Protein AF-A0A927LLA8-F1 (afdb_monomer_lite)

Sequence (194 aa):
MLSTEESENLAEMLRRLDEIPSDKARTWLDYGANQAVFKANREAGVAFGNLMKTQLSDANSEAYKTLAKHLNELNPKVNLDEYSIYSQVQLCLTKKCIDKGEYWIPDFILVAEKTNDKGKYLETIIVDSKLSGSTGWTTNQNVAKGMDGWDIKAIGDKALIKGSNVENFKVEKSLTKNGDFIKLYSESGILRTK

Secondary structure (DSSP, 8-state):
---HHHHHHHHHHHHGGGG---HHHHHHHHHHHHHHHHHHHHHHHHH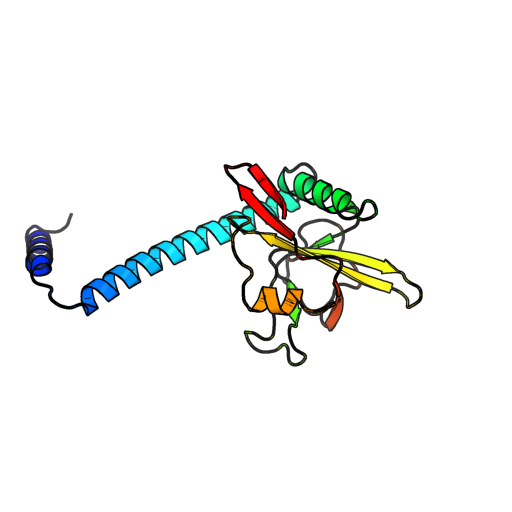HHHHHHHHHH-TTSHHHHHHHHHHHHH-TT--GGGSEEE-SEEEESSSS--STTSEE--SEEEEEEEEETTEEEEEEEEEEEESSTTPPPPHHHHHHHTSSEEEEEEE-TT-EEES---TT--TTPEEEE-SPPEEEEEETTEEEE-

pLDDT: mean 86.45, std 15.59, range [40.72, 98.44]

Structure (mmCIF, N/CA/C/O backbone):
data_AF-A0A927LLA8-F1
#
_entry.id   AF-A0A927LLA8-F1
#
loop_
_atom_site.group_PDB
_atom_site.id
_atom_site.type_symbol
_atom_site.label_atom_id
_atom_site.label_alt_id
_atom_site.label_comp_id
_atom_site.label_asym_id
_atom_site.label_entity_id
_atom_site.label_seq_id
_atom_site.pdbx_PDB_ins_code
_atom_site.Cartn_x
_atom_site.Cartn_y
_atom_site.Cartn_z
_atom_site.occupancy
_atom_site.B_iso_or_equiv
_atom_site.auth_seq_id
_atom_site.auth_comp_id
_atom_site.auth_asym_id
_atom_site.auth_atom_id
_atom_site.pdbx_PDB_model_num
ATOM 1 N N . MET A 1 1 ? 44.803 2.693 -19.768 1.00 43.00 1 MET A N 1
ATOM 2 C CA . MET A 1 1 ? 44.927 2.774 -21.236 1.00 43.00 1 MET A CA 1
ATOM 3 C C . MET A 1 1 ? 45.125 1.358 -21.720 1.00 43.00 1 MET A C 1
ATOM 5 O O . MET A 1 1 ? 45.998 0.701 -21.171 1.00 43.00 1 MET A O 1
ATOM 9 N N . LEU A 1 2 ? 44.278 0.888 -22.635 1.00 40.72 2 LEU A N 1
ATOM 10 C CA . LEU A 1 2 ? 44.502 -0.387 -23.320 1.00 40.72 2 LEU A CA 1
ATOM 11 C C . LEU A 1 2 ? 45.792 -0.272 -24.142 1.00 40.72 2 LEU A C 1
ATOM 13 O O . LEU A 1 2 ? 46.104 0.820 -24.631 1.00 40.72 2 LEU A O 1
ATOM 17 N N . SER A 1 3 ? 46.554 -1.355 -24.257 1.00 56.09 3 SER A N 1
ATOM 18 C CA . SER A 1 3 ? 47.733 -1.382 -25.122 1.00 56.09 3 SER A CA 1
ATOM 19 C C . SER A 1 3 ? 47.319 -1.232 -26.595 1.00 56.09 3 SER A C 1
ATOM 21 O O . SER A 1 3 ? 46.158 -1.445 -26.964 1.00 56.09 3 SER A O 1
ATOM 23 N N . THR A 1 4 ? 48.257 -0.837 -27.457 1.00 60.31 4 THR A N 1
ATOM 24 C CA . THR A 1 4 ? 48.006 -0.695 -28.901 1.00 60.31 4 THR A CA 1
ATOM 25 C C . THR A 1 4 ? 47.505 -2.011 -29.510 1.00 60.31 4 THR A C 1
ATOM 27 O O . THR A 1 4 ? 46.569 -2.003 -30.299 1.00 60.31 4 THR A O 1
ATOM 30 N N . GLU A 1 5 ? 48.033 -3.141 -29.038 1.00 59.66 5 GLU A N 1
ATOM 31 C CA . GLU A 1 5 ? 47.655 -4.494 -29.465 1.00 59.66 5 GLU A CA 1
ATOM 32 C C . GLU A 1 5 ? 46.253 -4.908 -28.968 1.00 59.66 5 GLU A C 1
ATOM 34 O O . GLU A 1 5 ? 45.489 -5.548 -29.689 1.00 59.66 5 GLU A O 1
ATOM 39 N N . GLU A 1 6 ? 45.859 -4.488 -27.760 1.00 44.62 6 GLU A N 1
ATOM 40 C CA . GLU A 1 6 ? 44.497 -4.687 -27.237 1.00 44.62 6 GLU A CA 1
ATOM 41 C C . GLU A 1 6 ? 43.464 -3.833 -27.985 1.00 44.62 6 GLU A C 1
ATOM 43 O O . GLU A 1 6 ? 42.334 -4.267 -28.213 1.00 44.62 6 GLU A O 1
ATOM 48 N N . SER A 1 7 ? 43.854 -2.626 -28.395 1.00 51.25 7 SER A N 1
ATOM 49 C CA . SER A 1 7 ? 42.998 -1.709 -29.155 1.00 51.25 7 SER A CA 1
ATOM 50 C C . SER A 1 7 ? 42.808 -2.181 -30.598 1.00 51.25 7 SER A C 1
ATOM 52 O O . SER A 1 7 ? 41.703 -2.087 -31.132 1.00 51.25 7 SER A O 1
ATOM 54 N N . GLU A 1 8 ? 43.853 -2.741 -31.209 1.00 57.22 8 GLU A N 1
ATOM 55 C CA . GLU A 1 8 ? 43.795 -3.354 -32.538 1.00 57.22 8 GLU A CA 1
ATOM 56 C C . GLU A 1 8 ? 42.976 -4.649 -32.532 1.00 57.22 8 GLU A C 1
ATOM 58 O O . GLU A 1 8 ? 42.125 -4.820 -33.401 1.00 57.22 8 GLU A O 1
ATOM 63 N N . ASN A 1 9 ? 43.111 -5.505 -31.510 1.00 53.84 9 ASN A N 1
ATOM 64 C CA . ASN A 1 9 ? 42.251 -6.685 -31.357 1.00 53.84 9 ASN A CA 1
ATOM 65 C C . ASN A 1 9 ? 40.771 -6.315 -31.171 1.00 53.84 9 ASN A C 1
ATOM 67 O O . ASN A 1 9 ? 39.894 -6.956 -31.751 1.00 53.84 9 ASN A O 1
ATOM 71 N N . LEU A 1 10 ? 40.473 -5.268 -30.397 1.00 50.19 10 LEU A N 1
ATOM 72 C CA . LEU A 1 10 ? 39.101 -4.793 -30.210 1.00 50.19 10 LEU A CA 1
ATOM 73 C C . LEU A 1 10 ? 38.533 -4.184 -31.504 1.00 50.19 10 LEU A C 1
ATOM 75 O O . LEU A 1 10 ? 37.377 -4.433 -31.845 1.00 50.19 10 LEU A O 1
ATOM 79 N N . ALA A 1 11 ? 39.344 -3.427 -32.246 1.00 57.66 11 ALA A N 1
ATOM 80 C CA . ALA A 1 11 ? 38.964 -2.867 -33.541 1.00 57.66 11 ALA A CA 1
ATOM 81 C C . ALA A 1 11 ? 38.743 -3.959 -34.601 1.00 57.66 11 ALA A C 1
ATOM 83 O O . ALA A 1 11 ? 37.794 -3.862 -35.376 1.00 57.66 11 ALA A O 1
ATOM 84 N N . GLU A 1 12 ? 39.550 -5.022 -34.596 1.00 57.22 12 GLU A N 1
ATOM 85 C CA . GLU A 1 12 ? 39.409 -6.180 -35.484 1.00 57.22 12 GLU A CA 1
ATOM 86 C C . GLU A 1 12 ? 38.162 -7.013 -35.133 1.00 57.22 12 GLU A C 1
ATOM 88 O O . GLU A 1 12 ? 37.413 -7.427 -36.021 1.00 57.22 12 GLU A O 1
ATOM 93 N N . MET A 1 13 ? 37.856 -7.185 -33.839 1.00 54.12 13 MET A N 1
ATOM 94 C CA . MET A 1 13 ? 36.603 -7.799 -33.376 1.00 54.12 13 MET A CA 1
ATOM 95 C C . MET A 1 13 ? 35.365 -6.987 -33.789 1.00 54.12 13 MET A C 1
ATOM 97 O O . MET A 1 13 ? 34.359 -7.574 -34.185 1.00 54.12 13 MET A O 1
ATOM 101 N N . LEU A 1 14 ? 35.435 -5.652 -33.730 1.00 55.41 14 LEU A N 1
ATOM 102 C CA . LEU A 1 14 ? 34.363 -4.747 -34.168 1.00 55.41 14 LEU A CA 1
ATOM 103 C C . LEU A 1 14 ? 34.237 -4.677 -35.699 1.00 55.41 14 LEU A C 1
ATOM 105 O O . LEU A 1 14 ? 33.132 -4.520 -36.211 1.00 55.41 14 LEU A O 1
ATOM 109 N N . ARG A 1 15 ? 35.333 -4.847 -36.446 1.00 56.81 15 ARG A N 1
ATOM 110 C CA . ARG A 1 15 ? 35.316 -4.949 -37.916 1.00 56.81 15 ARG A CA 1
ATOM 111 C C . ARG A 1 15 ? 34.694 -6.251 -38.408 1.00 56.81 15 ARG A C 1
ATOM 113 O O . ARG A 1 15 ? 33.965 -6.247 -39.391 1.00 56.81 15 ARG A O 1
ATOM 120 N N . ARG A 1 16 ? 34.925 -7.351 -37.690 1.00 54.62 16 ARG A N 1
ATOM 121 C CA . ARG A 1 16 ? 34.289 -8.657 -37.940 1.00 54.62 16 ARG A CA 1
ATOM 122 C C . ARG A 1 16 ? 32.807 -8.708 -37.547 1.00 54.62 16 ARG A C 1
ATOM 124 O O . ARG A 1 16 ? 32.132 -9.693 -37.827 1.00 54.62 16 ARG A O 1
ATOM 131 N N . LEU A 1 17 ? 32.293 -7.655 -36.913 1.00 50.78 17 LEU A N 1
ATOM 132 C CA . LEU A 1 17 ? 30.895 -7.512 -36.499 1.00 50.78 17 LEU A CA 1
ATOM 133 C C . LEU A 1 17 ? 29.969 -7.097 -37.661 1.00 50.78 17 LEU A C 1
ATOM 135 O O . LEU A 1 17 ? 28.779 -7.407 -37.615 1.00 50.78 17 LEU A O 1
ATOM 139 N N . ASP A 1 18 ? 30.515 -6.498 -38.729 1.00 50.06 18 ASP A N 1
ATOM 140 C CA . ASP A 1 18 ? 29.792 -6.259 -39.994 1.00 50.06 18 ASP A CA 1
ATOM 141 C C . ASP A 1 18 ? 29.489 -7.570 -40.755 1.00 50.06 18 ASP A C 1
ATOM 143 O O . ASP A 1 18 ? 28.614 -7.603 -41.620 1.00 50.06 18 ASP A O 1
ATOM 147 N N . GLU A 1 19 ? 30.136 -8.681 -40.380 1.00 54.31 19 GLU A N 1
ATOM 148 C CA . GLU A 1 19 ? 29.898 -10.031 -40.907 1.00 54.31 19 GLU A CA 1
ATOM 149 C C . GLU A 1 19 ? 29.119 -10.930 -39.929 1.00 54.31 19 GLU A C 1
ATOM 151 O O . GLU A 1 19 ? 29.366 -12.135 -39.856 1.00 54.31 19 GLU A O 1
ATOM 156 N N . ILE A 1 20 ? 28.152 -10.400 -39.168 1.00 51.69 20 ILE A N 1
ATOM 157 C CA . ILE A 1 20 ? 27.228 -11.258 -38.404 1.00 51.69 20 ILE A CA 1
ATOM 158 C C . ILE A 1 20 ? 25.891 -11.443 -39.142 1.00 51.69 20 ILE A C 1
ATOM 160 O O . ILE A 1 20 ? 24.914 -10.750 -38.843 1.00 51.69 20 ILE A O 1
ATOM 164 N N . PRO A 1 21 ? 25.763 -12.435 -40.045 1.00 56.66 21 PRO A N 1
ATOM 165 C CA . PRO A 1 21 ? 24.477 -12.927 -40.496 1.00 56.66 21 PRO A CA 1
ATOM 166 C C . PRO A 1 21 ? 24.031 -14.050 -39.554 1.00 56.66 21 PRO A C 1
ATOM 168 O O . PRO A 1 21 ? 24.132 -15.236 -39.859 1.00 56.66 21 PRO A O 1
ATOM 171 N N . SER A 1 22 ? 23.528 -13.703 -38.373 1.00 58.12 22 SER A N 1
ATOM 172 C CA . SER A 1 22 ? 22.586 -14.607 -37.718 1.00 58.12 22 SER A CA 1
ATOM 173 C C . SER A 1 22 ? 21.597 -13.814 -36.886 1.00 58.12 22 SER A C 1
ATOM 175 O O . SER A 1 22 ? 21.977 -13.031 -36.014 1.00 58.12 22 SER A O 1
ATOM 177 N N . ASP A 1 23 ? 20.312 -14.059 -37.121 1.00 58.38 23 ASP A N 1
ATOM 178 C CA . ASP A 1 23 ? 19.206 -13.499 -36.339 1.00 58.38 23 ASP A CA 1
ATOM 179 C C . ASP A 1 23 ? 19.398 -13.715 -34.831 1.00 58.38 23 ASP A C 1
ATOM 181 O O . ASP A 1 23 ? 18.918 -12.933 -34.015 1.00 58.38 23 ASP A O 1
ATOM 185 N N . LYS A 1 24 ? 20.183 -14.730 -34.448 1.00 55.03 24 LYS A N 1
ATOM 186 C CA . LYS A 1 24 ? 20.589 -15.003 -33.069 1.00 55.03 24 LYS A CA 1
ATOM 187 C C . LYS A 1 24 ? 21.402 -13.865 -32.458 1.00 55.03 24 LYS A C 1
ATOM 189 O O . LYS A 1 24 ? 21.088 -13.465 -31.348 1.00 55.03 24 LYS A O 1
ATOM 194 N N . ALA A 1 25 ? 22.406 -13.315 -33.137 1.00 55.53 25 ALA A N 1
ATOM 195 C CA . ALA A 1 25 ? 23.217 -12.240 -32.560 1.00 55.53 25 ALA A CA 1
ATOM 196 C C . ALA A 1 25 ? 22.422 -10.938 -32.383 1.00 55.53 25 ALA A C 1
ATOM 198 O O . ALA A 1 25 ? 22.550 -10.283 -31.352 1.00 55.53 25 ALA A O 1
ATOM 199 N N . ARG A 1 26 ? 21.531 -10.617 -33.333 1.00 59.59 26 ARG A N 1
ATOM 200 C CA . ARG A 1 26 ? 20.554 -9.527 -33.177 1.00 59.59 26 ARG A CA 1
ATOM 201 C C . ARG A 1 26 ? 19.604 -9.791 -32.012 1.00 59.59 26 ARG A C 1
ATOM 203 O O . ARG A 1 26 ? 19.486 -8.945 -31.142 1.00 59.59 26 ARG A O 1
ATOM 210 N N . THR A 1 27 ? 19.058 -11.004 -31.907 1.00 58.91 27 THR A N 1
ATOM 211 C CA . THR A 1 27 ? 18.218 -11.421 -30.769 1.00 58.91 27 THR A CA 1
ATOM 212 C C . THR A 1 27 ? 18.954 -11.296 -29.431 1.00 58.91 27 THR A C 1
ATOM 214 O O . THR A 1 27 ? 18.354 -10.903 -28.438 1.00 58.91 27 THR A O 1
ATOM 217 N N . TRP A 1 28 ? 20.253 -11.604 -29.379 1.00 53.16 28 TRP A N 1
ATOM 218 C CA . TRP A 1 28 ? 21.080 -11.460 -28.176 1.00 53.16 28 TRP A CA 1
ATOM 219 C C . TRP A 1 28 ? 21.357 -9.995 -27.818 1.00 53.16 28 TRP A C 1
ATOM 221 O O . TRP A 1 28 ? 21.307 -9.644 -26.639 1.00 53.16 28 TRP A O 1
ATOM 231 N N . LEU A 1 29 ? 21.613 -9.135 -28.807 1.00 57.91 29 LEU A N 1
ATOM 232 C CA . LEU A 1 29 ? 21.764 -7.691 -28.603 1.00 57.91 29 LEU A CA 1
ATOM 233 C C . LEU A 1 29 ? 20.441 -7.048 -28.173 1.00 57.91 29 LEU A C 1
ATOM 235 O O . LEU A 1 29 ? 20.428 -6.291 -27.205 1.00 57.91 29 LEU A O 1
ATOM 239 N N . ASP A 1 30 ? 19.329 -7.421 -28.804 1.00 63.88 30 ASP A N 1
ATOM 240 C CA . ASP A 1 30 ? 17.982 -6.999 -28.419 1.00 63.88 30 ASP A CA 1
ATOM 241 C C . ASP A 1 30 ? 17.644 -7.493 -27.011 1.00 63.88 30 ASP A C 1
ATOM 243 O O . ASP A 1 30 ? 17.113 -6.745 -26.196 1.00 63.88 30 ASP A O 1
ATOM 247 N N . TYR A 1 31 ? 18.005 -8.732 -26.668 1.00 57.78 31 TYR A N 1
ATOM 248 C CA . TYR A 1 31 ? 17.855 -9.270 -25.317 1.00 57.78 31 TYR A CA 1
ATOM 249 C C . TYR A 1 31 ? 18.688 -8.486 -24.296 1.00 57.78 31 TYR A C 1
ATOM 251 O O . TYR A 1 31 ? 18.178 -8.155 -23.228 1.00 57.78 31 TYR A O 1
ATOM 259 N N . GLY A 1 32 ? 19.939 -8.144 -24.620 1.00 55.00 32 GLY A N 1
ATOM 260 C CA . GLY A 1 32 ? 20.818 -7.333 -23.773 1.00 55.00 32 GLY A CA 1
ATOM 261 C C . GLY A 1 32 ? 20.313 -5.899 -23.578 1.00 55.00 32 GLY A C 1
ATOM 262 O O . GLY A 1 32 ? 20.273 -5.408 -22.449 1.00 55.00 32 GLY A O 1
ATOM 263 N N . ALA A 1 33 ? 19.858 -5.248 -24.649 1.00 56.91 33 ALA A N 1
ATOM 264 C CA . ALA A 1 33 ? 19.256 -3.918 -24.601 1.00 56.91 33 ALA A CA 1
ATOM 265 C C . ALA A 1 33 ? 17.944 -3.930 -23.802 1.00 56.91 33 ALA A C 1
ATOM 267 O O . ALA A 1 33 ? 17.751 -3.101 -22.912 1.00 56.91 33 ALA A O 1
ATOM 268 N N . ASN A 1 34 ? 17.087 -4.928 -24.030 1.00 63.50 34 ASN A N 1
ATOM 269 C CA . ASN A 1 34 ? 15.864 -5.126 -23.259 1.00 63.50 34 ASN A CA 1
ATOM 270 C C . ASN A 1 34 ? 16.177 -5.368 -21.777 1.00 63.50 34 ASN A C 1
ATOM 272 O O . ASN A 1 34 ? 15.559 -4.744 -20.922 1.00 63.50 34 ASN A O 1
ATOM 276 N N . GLN A 1 35 ? 17.168 -6.202 -21.447 1.00 64.31 35 GLN A N 1
ATOM 277 C CA . GLN A 1 35 ? 17.635 -6.430 -20.073 1.00 64.31 35 GLN A CA 1
ATOM 278 C C . GLN A 1 35 ? 18.113 -5.137 -19.400 1.00 64.31 35 GLN A C 1
ATOM 280 O O . GLN A 1 35 ? 17.758 -4.885 -18.247 1.00 64.31 35 GLN A O 1
ATOM 285 N N . ALA A 1 36 ? 18.871 -4.293 -20.105 1.00 67.50 36 ALA A N 1
ATOM 286 C CA . ALA A 1 36 ? 19.318 -3.003 -19.585 1.00 67.50 36 ALA A CA 1
ATOM 287 C C . ALA A 1 36 ? 18.138 -2.056 -19.314 1.00 67.50 36 ALA A C 1
ATOM 289 O O . ALA A 1 36 ? 18.068 -1.455 -18.242 1.00 67.50 36 ALA A O 1
ATOM 290 N N . VAL A 1 37 ? 17.167 -1.987 -20.230 1.00 71.00 37 VAL A N 1
ATOM 291 C CA . VAL A 1 37 ? 15.932 -1.204 -20.053 1.00 71.00 37 VAL A CA 1
ATOM 292 C C . VAL A 1 37 ? 15.088 -1.750 -18.895 1.00 71.00 37 VAL A C 1
ATOM 294 O O . VAL A 1 37 ? 14.610 -0.979 -18.064 1.00 71.00 37 VAL A O 1
ATOM 297 N N . PHE A 1 38 ? 14.941 -3.072 -18.770 1.00 70.81 38 PHE A N 1
ATOM 298 C CA . PHE A 1 38 ? 14.248 -3.704 -17.643 1.00 70.81 38 PHE A CA 1
ATOM 299 C C . PHE A 1 38 ? 14.934 -3.403 -16.313 1.00 70.81 38 PHE A C 1
ATOM 301 O O . PHE A 1 38 ? 14.256 -3.094 -15.331 1.00 70.81 38 PHE A O 1
ATOM 308 N N . LYS A 1 39 ? 16.267 -3.468 -16.275 1.00 77.56 39 LYS A N 1
ATOM 309 C CA . LYS A 1 39 ? 17.054 -3.131 -15.091 1.00 77.56 39 LYS A CA 1
ATOM 310 C C . LYS A 1 39 ? 16.864 -1.663 -14.711 1.00 77.56 39 LYS A C 1
ATOM 312 O O . LYS A 1 39 ? 16.516 -1.400 -13.564 1.00 77.56 39 LYS A O 1
ATOM 317 N N . ALA A 1 40 ? 16.989 -0.741 -15.664 1.00 79.50 40 ALA A N 1
ATOM 318 C CA . ALA A 1 40 ? 16.789 0.688 -15.429 1.00 79.50 40 ALA A CA 1
ATOM 319 C C . ALA A 1 40 ? 15.369 0.996 -14.922 1.00 79.50 40 ALA A C 1
ATOM 321 O O . ALA A 1 40 ? 15.202 1.706 -13.934 1.00 79.50 40 ALA A O 1
ATOM 322 N N . ASN A 1 41 ? 14.338 0.396 -15.526 1.00 79.81 41 ASN A N 1
ATOM 323 C CA . ASN A 1 41 ? 12.951 0.552 -15.076 1.00 79.81 41 ASN A CA 1
ATOM 324 C C . ASN A 1 41 ? 12.724 -0.024 -13.674 1.00 79.81 41 ASN A C 1
ATOM 326 O O . ASN A 1 41 ? 11.985 0.554 -12.877 1.00 79.81 41 ASN A O 1
ATOM 330 N N . ARG A 1 42 ? 13.363 -1.153 -13.350 1.00 82.81 42 ARG A N 1
ATOM 331 C CA . ARG A 1 42 ? 13.310 -1.739 -12.007 1.00 82.81 42 ARG A CA 1
ATOM 332 C C . ARG A 1 42 ? 13.981 -0.831 -10.982 1.00 82.81 42 ARG A C 1
ATOM 334 O O . ARG A 1 42 ? 13.415 -0.623 -9.914 1.00 82.81 42 ARG A O 1
ATOM 341 N N . GLU A 1 43 ? 15.156 -0.296 -11.292 1.00 88.69 43 GLU A N 1
ATOM 342 C CA . GLU A 1 43 ? 15.881 0.637 -10.423 1.00 88.69 43 GLU A CA 1
ATOM 343 C C . GLU A 1 43 ? 15.083 1.926 -10.203 1.00 88.69 43 GLU A C 1
ATOM 345 O O . GLU A 1 43 ? 14.902 2.339 -9.058 1.00 88.69 43 GLU A O 1
ATOM 350 N N . ALA A 1 44 ? 14.511 2.496 -11.267 1.00 87.69 44 ALA A N 1
ATOM 351 C CA . ALA A 1 44 ? 13.620 3.649 -11.184 1.00 87.69 44 ALA A CA 1
ATOM 352 C C . ALA A 1 44 ? 12.376 3.351 -10.334 1.00 87.69 44 ALA A C 1
ATOM 354 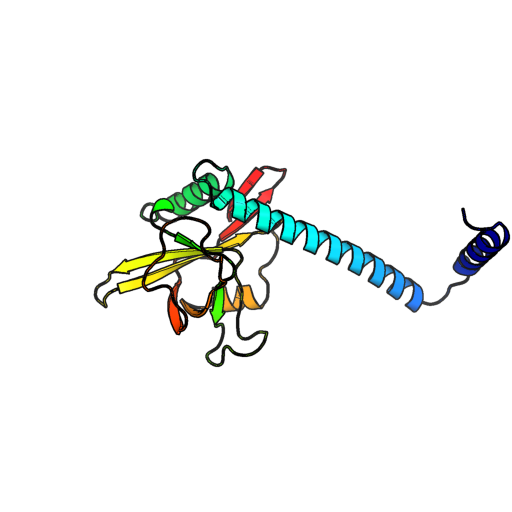O O . ALA A 1 44 ? 12.005 4.158 -9.484 1.00 87.69 44 ALA A O 1
ATOM 355 N N . GLY A 1 45 ? 11.758 2.179 -10.510 1.00 87.44 45 GLY A N 1
ATOM 356 C CA . GLY A 1 45 ? 10.613 1.744 -9.709 1.00 87.44 45 GLY A CA 1
ATOM 357 C C . GLY A 1 45 ? 10.951 1.607 -8.223 1.00 87.44 45 GLY A C 1
ATOM 358 O O . GLY A 1 45 ? 10.213 2.106 -7.380 1.00 87.44 45 GLY A O 1
ATOM 359 N N . VAL A 1 46 ? 12.097 1.005 -7.892 1.00 89.88 46 VAL A N 1
ATOM 360 C CA . VAL A 1 46 ? 12.577 0.890 -6.503 1.00 89.88 46 VAL A CA 1
ATOM 361 C C . VAL A 1 46 ? 12.868 2.266 -5.903 1.00 89.88 46 VAL A C 1
ATOM 363 O O . VAL A 1 46 ? 12.466 2.540 -4.772 1.00 89.88 46 VAL A O 1
ATOM 366 N N . ALA A 1 47 ? 13.538 3.147 -6.648 1.00 93.12 47 ALA A N 1
ATOM 367 C CA . ALA A 1 47 ? 13.816 4.509 -6.203 1.00 93.12 47 ALA A CA 1
ATOM 368 C C . ALA A 1 47 ? 12.519 5.291 -5.950 1.00 93.12 47 ALA A C 1
ATOM 370 O O . ALA A 1 47 ? 12.389 5.950 -4.918 1.00 93.12 47 ALA A O 1
ATOM 371 N N . PHE A 1 48 ? 11.537 5.163 -6.845 1.00 93.62 48 PHE A N 1
ATOM 372 C CA . PHE A 1 48 ? 10.232 5.794 -6.692 1.00 93.62 48 PHE A CA 1
ATOM 373 C C . PHE A 1 48 ? 9.460 5.244 -5.488 1.00 93.62 48 PHE A C 1
ATOM 375 O O . PHE A 1 48 ? 8.960 6.026 -4.684 1.00 93.62 48 PHE A O 1
ATOM 382 N N . GLY A 1 49 ? 9.426 3.923 -5.294 1.00 93.62 49 GLY A N 1
ATOM 383 C CA . GLY A 1 49 ? 8.803 3.308 -4.119 1.00 93.62 49 GLY A CA 1
ATOM 384 C C . GLY A 1 49 ? 9.437 3.780 -2.806 1.00 93.62 49 GLY A C 1
ATOM 385 O O . GLY A 1 49 ? 8.729 4.115 -1.857 1.00 93.62 49 GLY A O 1
ATOM 386 N N . ASN A 1 50 ? 10.765 3.916 -2.762 1.00 94.69 50 ASN A N 1
ATOM 387 C CA . ASN A 1 50 ? 11.463 4.476 -1.601 1.00 94.69 50 ASN A CA 1
ATOM 388 C C . ASN A 1 50 ? 11.135 5.961 -1.379 1.00 94.69 50 ASN A C 1
ATOM 390 O O . ASN A 1 50 ? 10.907 6.366 -0.240 1.00 94.69 50 ASN A O 1
ATOM 394 N N . LEU A 1 51 ? 11.051 6.762 -2.446 1.00 95.56 51 LEU A N 1
ATOM 395 C CA . LEU A 1 51 ? 10.615 8.156 -2.358 1.00 95.56 51 LEU A CA 1
ATOM 396 C C . LEU A 1 51 ? 9.191 8.253 -1.793 1.00 95.56 51 LEU A C 1
ATOM 398 O O . LEU A 1 51 ? 8.949 9.047 -0.886 1.00 95.56 51 LEU A O 1
ATOM 402 N N . MET A 1 52 ? 8.261 7.429 -2.286 1.00 97.19 52 MET A N 1
ATOM 403 C CA . MET A 1 52 ? 6.884 7.386 -1.784 1.00 97.19 52 MET A CA 1
ATOM 404 C C . MET A 1 52 ? 6.837 6.943 -0.324 1.00 97.19 52 MET A C 1
ATOM 406 O O . MET A 1 52 ? 6.128 7.562 0.462 1.00 97.19 52 MET A O 1
ATOM 410 N N . LYS A 1 53 ? 7.650 5.959 0.080 1.00 96.56 53 LYS A N 1
ATOM 411 C CA . LYS A 1 53 ? 7.789 5.557 1.486 1.00 96.56 53 LYS A CA 1
ATOM 412 C C . LYS A 1 53 ? 8.191 6.738 2.372 1.00 96.56 53 LYS A C 1
ATOM 414 O O . LYS A 1 53 ? 7.580 6.946 3.417 1.00 96.56 53 LYS A O 1
ATOM 419 N N . THR A 1 54 ? 9.187 7.522 1.957 1.00 97.00 54 THR A N 1
ATOM 420 C CA . THR A 1 54 ? 9.615 8.720 2.692 1.00 97.00 54 THR A CA 1
ATOM 421 C C . THR A 1 54 ? 8.511 9.769 2.740 1.00 97.00 54 THR A C 1
ATOM 423 O O . THR A 1 54 ? 8.200 10.267 3.818 1.00 97.00 54 THR A O 1
ATOM 426 N N . GLN A 1 55 ? 7.876 10.083 1.610 1.00 97.56 55 GLN A N 1
ATOM 427 C CA . GLN A 1 55 ? 6.821 11.093 1.590 1.00 97.56 55 GLN A CA 1
ATOM 428 C C . GLN A 1 55 ? 5.610 10.671 2.435 1.00 97.56 55 GLN A C 1
ATOM 430 O O . GLN A 1 55 ? 5.131 11.457 3.243 1.00 97.56 55 GLN A O 1
ATOM 435 N N . LEU A 1 56 ? 5.165 9.417 2.352 1.00 97.69 56 LEU A N 1
ATOM 436 C CA . LEU A 1 56 ? 4.044 8.915 3.155 1.00 97.69 56 LEU A CA 1
ATOM 437 C C . LEU A 1 56 ? 4.330 8.898 4.667 1.00 97.69 56 LEU A C 1
ATOM 439 O O . LEU A 1 56 ? 3.389 8.819 5.452 1.00 97.69 56 LEU A O 1
ATOM 443 N N . SER A 1 57 ? 5.594 9.002 5.089 1.00 96.81 57 SER A N 1
ATOM 444 C CA . SER A 1 57 ? 5.951 9.159 6.506 1.00 96.81 57 SER A CA 1
ATOM 445 C C . SER A 1 57 ? 5.711 10.575 7.053 1.00 96.81 57 SER A C 1
ATOM 447 O O . SER A 1 57 ? 5.541 10.749 8.261 1.00 96.81 57 SER A O 1
ATOM 449 N N . ASP A 1 58 ? 5.608 11.577 6.175 1.00 97.25 58 ASP A N 1
ATOM 450 C CA . ASP A 1 58 ? 5.391 12.983 6.519 1.00 97.25 58 ASP A CA 1
ATOM 451 C C . ASP A 1 58 ? 3.996 13.451 6.078 1.00 97.25 58 ASP A C 1
ATOM 453 O O . ASP A 1 58 ? 3.669 13.463 4.891 1.00 97.25 58 ASP A O 1
ATOM 457 N N . ALA A 1 59 ? 3.187 13.903 7.041 1.00 95.44 59 ALA A N 1
ATOM 458 C CA . ALA A 1 59 ? 1.835 14.406 6.786 1.00 95.44 59 ALA A CA 1
ATOM 459 C C . ALA A 1 59 ? 1.811 15.674 5.908 1.00 95.44 59 ALA A C 1
ATOM 461 O O . ALA A 1 59 ? 0.791 16.002 5.301 1.00 95.44 59 ALA A O 1
ATOM 462 N N . ASN A 1 60 ? 2.930 16.398 5.828 1.00 96.44 60 ASN A N 1
ATOM 463 C CA . ASN A 1 60 ? 3.039 17.615 5.034 1.00 96.44 60 ASN A CA 1
ATOM 464 C C . ASN A 1 60 ? 3.481 17.374 3.589 1.00 96.44 60 ASN A C 1
ATOM 466 O O . ASN A 1 60 ? 3.418 18.320 2.793 1.00 96.44 60 ASN A O 1
ATOM 470 N N . SER A 1 61 ? 3.893 16.153 3.245 1.00 97.38 61 SER A N 1
ATOM 471 C CA . SER A 1 61 ? 4.378 15.819 1.909 1.00 97.38 61 SER A CA 1
ATOM 472 C C . SER A 1 61 ? 3.280 15.887 0.845 1.00 97.38 61 SER A C 1
ATOM 474 O O . SER A 1 61 ? 2.081 15.785 1.128 1.00 97.38 61 SER A O 1
ATOM 476 N N . GLU A 1 62 ? 3.701 16.033 -0.410 1.00 96.31 62 GLU A N 1
ATOM 477 C CA . GLU A 1 62 ? 2.795 16.012 -1.557 1.00 96.31 62 GLU A CA 1
ATOM 478 C C . GLU A 1 62 ? 2.095 14.652 -1.688 1.00 96.31 62 GLU A C 1
ATOM 480 O O . GLU A 1 62 ? 0.874 14.614 -1.857 1.00 96.31 62 GLU A O 1
ATOM 485 N N . ALA A 1 63 ? 2.828 13.540 -1.542 1.00 97.12 63 ALA A N 1
ATOM 486 C CA . ALA A 1 63 ? 2.254 12.198 -1.634 1.00 97.12 63 ALA A CA 1
ATOM 487 C C . ALA A 1 63 ? 1.156 11.966 -0.590 1.00 97.12 63 ALA A C 1
ATOM 489 O O . ALA A 1 63 ? 0.081 11.468 -0.927 1.00 97.12 63 ALA A O 1
ATOM 490 N N . TYR A 1 64 ? 1.410 12.354 0.665 1.00 98.00 64 TYR A N 1
ATOM 491 C CA . TYR A 1 64 ? 0.458 12.160 1.754 1.00 98.00 64 TYR A CA 1
ATOM 492 C C . TYR A 1 64 ? -0.820 12.963 1.522 1.00 98.00 64 TYR A C 1
ATOM 494 O O . TYR A 1 64 ? -1.916 12.411 1.567 1.00 98.00 64 TYR A O 1
ATOM 502 N N . LYS A 1 65 ? -0.684 14.253 1.196 1.00 97.62 65 LYS A N 1
ATOM 503 C CA . LYS A 1 65 ? -1.824 15.137 0.913 1.00 97.62 65 LYS A CA 1
ATOM 504 C C . LYS A 1 65 ? -2.626 14.673 -0.299 1.00 97.62 65 LYS A C 1
ATOM 506 O O . LYS A 1 65 ? -3.854 14.715 -0.265 1.00 97.62 65 LYS A O 1
ATOM 511 N N . THR A 1 66 ? -1.949 14.205 -1.346 1.00 97.56 66 THR A N 1
ATOM 512 C CA . THR A 1 66 ? -2.596 13.680 -2.556 1.00 97.56 66 THR A CA 1
ATOM 513 C C . THR A 1 66 ? -3.408 12.426 -2.240 1.00 97.56 66 THR A C 1
ATOM 515 O O . THR A 1 66 ? -4.574 12.339 -2.623 1.00 97.56 66 THR A O 1
ATOM 518 N N . LEU A 1 67 ? -2.832 11.486 -1.485 1.00 97.69 67 LEU A N 1
ATOM 519 C CA . LEU A 1 67 ? -3.531 10.277 -1.058 1.00 97.69 67 LEU A CA 1
ATOM 520 C C . LEU A 1 67 ? -4.704 10.594 -0.119 1.00 97.69 67 LEU A C 1
ATOM 522 O O . LEU A 1 67 ? -5.805 10.097 -0.341 1.00 97.69 67 LEU A O 1
ATOM 526 N N . ALA A 1 68 ? -4.499 11.450 0.886 1.00 97.12 68 ALA A N 1
ATOM 527 C CA . ALA A 1 68 ? -5.545 11.860 1.822 1.00 97.12 68 ALA A CA 1
ATOM 528 C C . ALA A 1 68 ? -6.732 12.514 1.100 1.00 97.12 68 ALA A C 1
ATOM 530 O O . ALA A 1 68 ? -7.885 12.175 1.364 1.00 97.12 68 ALA A O 1
ATOM 531 N N . LYS A 1 69 ? -6.451 13.408 0.142 1.00 96.44 69 LYS A N 1
ATOM 532 C CA . LYS A 1 69 ? -7.475 14.040 -0.692 1.00 96.44 69 LYS A CA 1
ATOM 533 C C . LYS A 1 69 ? -8.269 12.998 -1.480 1.00 96.44 69 LYS A C 1
ATOM 535 O O . LYS A 1 69 ? -9.493 13.026 -1.439 1.00 96.44 69 LYS A O 1
ATOM 540 N N . HIS A 1 70 ? -7.588 12.070 -2.147 1.00 96.06 70 HIS A N 1
ATOM 541 C CA . HIS A 1 70 ? -8.240 11.030 -2.939 1.00 96.06 70 HIS A CA 1
ATOM 542 C C . HIS A 1 70 ? -9.134 10.112 -2.095 1.00 96.06 70 HIS A C 1
ATOM 544 O O . HIS A 1 70 ? -10.256 9.810 -2.490 1.00 96.06 70 HIS A O 1
ATOM 550 N N . LEU A 1 71 ? -8.667 9.699 -0.913 1.00 95.81 71 LEU A N 1
ATOM 551 C CA . LEU A 1 71 ? -9.460 8.880 0.006 1.00 95.81 71 LEU A CA 1
ATOM 552 C C . LEU A 1 71 ? -10.729 9.605 0.466 1.00 95.81 71 LEU A C 1
ATOM 554 O O . LEU A 1 71 ? -11.806 9.016 0.437 1.00 95.81 71 LEU A O 1
ATOM 558 N N . ASN A 1 72 ? -10.610 10.889 0.809 1.00 93.75 72 ASN A N 1
ATOM 559 C CA . ASN A 1 72 ? -11.745 11.727 1.191 1.00 93.75 72 ASN A CA 1
ATOM 560 C C . ASN A 1 72 ? -12.740 11.927 0.026 1.00 93.75 72 ASN A C 1
ATOM 562 O O . ASN A 1 72 ? -13.950 11.917 0.236 1.00 93.75 72 ASN A O 1
ATOM 566 N N . GLU A 1 73 ? -12.250 12.066 -1.211 1.00 93.62 73 GLU A N 1
ATOM 567 C CA . GLU A 1 73 ? -13.090 12.161 -2.417 1.00 93.62 73 GLU A CA 1
ATOM 568 C C . GLU A 1 73 ? -13.847 10.856 -2.714 1.00 93.62 73 GLU A C 1
ATOM 570 O O . GLU A 1 73 ? -15.003 10.907 -3.135 1.00 93.62 73 GLU A O 1
ATOM 575 N N . LEU A 1 74 ? -13.227 9.694 -2.480 1.00 91.31 74 LEU A N 1
ATOM 576 C CA . LEU A 1 74 ? -13.876 8.388 -2.645 1.00 91.31 74 LEU A CA 1
ATOM 577 C C . LEU A 1 74 ? -14.901 8.106 -1.542 1.00 91.31 74 LEU A C 1
ATOM 579 O O . LEU A 1 74 ? -15.979 7.573 -1.807 1.00 91.31 74 LEU A O 1
ATOM 583 N N . ASN A 1 75 ? -14.556 8.429 -0.298 1.00 89.50 75 ASN A N 1
ATOM 584 C CA . ASN A 1 75 ? -15.425 8.253 0.851 1.00 89.50 75 ASN A CA 1
ATOM 585 C C . ASN A 1 75 ? -15.074 9.292 1.929 1.00 89.50 75 ASN A C 1
ATOM 587 O O . ASN A 1 75 ? -14.080 9.111 2.634 1.00 89.50 75 ASN A O 1
ATOM 591 N N . PRO A 1 76 ? -15.926 10.309 2.155 1.00 89.38 76 PRO A N 1
ATOM 592 C CA . PRO A 1 76 ? -15.654 11.362 3.135 1.00 89.38 76 PRO A CA 1
ATOM 593 C C . PRO A 1 76 ? -15.514 10.894 4.590 1.00 89.38 76 PRO A C 1
ATOM 595 O O . PRO A 1 76 ? -15.138 11.670 5.463 1.00 89.38 76 PRO A O 1
ATOM 598 N N . LYS A 1 77 ? -15.850 9.631 4.879 1.00 87.38 77 LYS A N 1
ATOM 599 C CA . LYS A 1 77 ? -15.664 9.012 6.199 1.00 87.38 77 LYS A CA 1
ATOM 600 C C . LYS A 1 77 ? -14.283 8.378 6.378 1.00 87.38 77 LYS A C 1
ATOM 602 O O . LYS A 1 77 ? -13.967 7.946 7.482 1.00 87.38 77 LYS A O 1
ATOM 607 N N . VAL A 1 78 ? -13.486 8.273 5.316 1.00 89.88 78 VAL A N 1
ATOM 608 C CA . VAL A 1 78 ? -12.130 7.721 5.367 1.00 89.88 78 VAL A CA 1
ATOM 609 C C . VAL A 1 78 ? -11.154 8.863 5.612 1.00 89.88 78 VAL A C 1
ATOM 611 O O . VAL A 1 78 ? -10.893 9.679 4.731 1.00 89.88 78 VAL A O 1
ATOM 614 N N . ASN A 1 79 ? -10.589 8.897 6.817 1.00 93.00 79 ASN A N 1
ATOM 615 C CA . ASN A 1 79 ? -9.517 9.814 7.179 1.00 93.00 79 ASN A CA 1
ATOM 616 C C . ASN A 1 79 ? -8.182 9.061 7.234 1.00 93.00 79 ASN A C 1
ATOM 618 O O . ASN A 1 79 ? -8.033 8.142 8.035 1.00 93.00 79 ASN A O 1
ATOM 622 N N . LEU A 1 80 ? -7.205 9.468 6.413 1.00 95.88 80 LEU A N 1
ATOM 623 C CA . LEU A 1 80 ? -5.884 8.832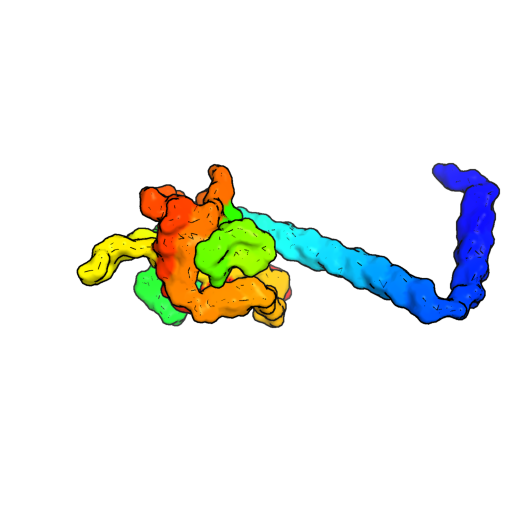 6.356 1.00 95.88 80 LEU A CA 1
ATOM 624 C C . LEU A 1 80 ? -5.150 8.857 7.706 1.00 95.88 80 LEU A C 1
ATOM 626 O O . LEU A 1 80 ? -4.448 7.901 8.020 1.00 95.88 80 LEU A O 1
ATOM 630 N N . ASP A 1 81 ? -5.349 9.898 8.519 1.00 95.38 81 ASP A N 1
ATOM 631 C CA . ASP A 1 81 ? -4.692 10.032 9.827 1.00 95.38 81 ASP A CA 1
ATOM 632 C C . ASP A 1 81 ? -5.147 8.968 10.846 1.00 95.38 81 ASP A C 1
ATOM 634 O O . ASP A 1 81 ? -4.469 8.744 11.848 1.00 95.38 81 ASP A O 1
ATOM 638 N N . GLU A 1 82 ? -6.272 8.290 10.596 1.00 94.94 82 GLU A N 1
ATOM 639 C CA . GLU A 1 82 ? -6.753 7.173 11.421 1.00 94.94 82 GLU A CA 1
ATOM 640 C C . GLU A 1 82 ? -6.104 5.830 11.063 1.00 94.94 82 GLU A C 1
ATOM 642 O O . GLU A 1 82 ? -6.312 4.842 11.771 1.00 94.94 82 GLU A O 1
ATOM 647 N N . TYR A 1 83 ? -5.349 5.769 9.963 1.00 97.62 83 TYR A N 1
ATOM 648 C CA . TYR A 1 83 ? -4.666 4.561 9.521 1.00 97.62 83 TYR A CA 1
ATOM 649 C C . TYR A 1 83 ? -3.183 4.629 9.854 1.00 97.62 83 TYR A C 1
ATOM 651 O O . TYR A 1 83 ? -2.512 5.651 9.703 1.00 97.62 83 TYR A O 1
ATOM 659 N N . SER A 1 84 ? -2.643 3.471 10.203 1.00 98.25 84 SER A N 1
ATOM 660 C CA . SER A 1 84 ? -1.206 3.253 10.222 1.00 98.25 84 SER A CA 1
ATOM 661 C C . SER A 1 84 ? -0.752 2.710 8.877 1.00 98.25 84 SER A C 1
ATOM 663 O O . SER A 1 84 ? -1.364 1.800 8.317 1.00 98.25 84 SER A O 1
ATOM 665 N N . ILE A 1 85 ? 0.326 3.276 8.344 1.00 98.44 85 ILE A N 1
ATOM 666 C CA . ILE A 1 85 ? 0.876 2.913 7.039 1.00 98.44 85 ILE A CA 1
ATOM 667 C C . ILE A 1 85 ? 2.023 1.936 7.258 1.00 98.44 85 ILE A C 1
ATOM 669 O O . ILE A 1 85 ? 2.991 2.255 7.952 1.00 98.44 85 ILE A O 1
ATOM 673 N N . TYR A 1 86 ? 1.944 0.772 6.625 1.00 98.38 86 TYR A N 1
ATOM 674 C CA . TYR A 1 86 ? 2.971 -0.260 6.659 1.00 98.38 86 TYR A CA 1
ATOM 675 C C . TYR A 1 86 ? 3.510 -0.548 5.254 1.00 98.38 86 TYR A C 1
ATOM 677 O O . TYR A 1 86 ? 2.811 -0.393 4.258 1.00 98.38 86 TYR A O 1
AT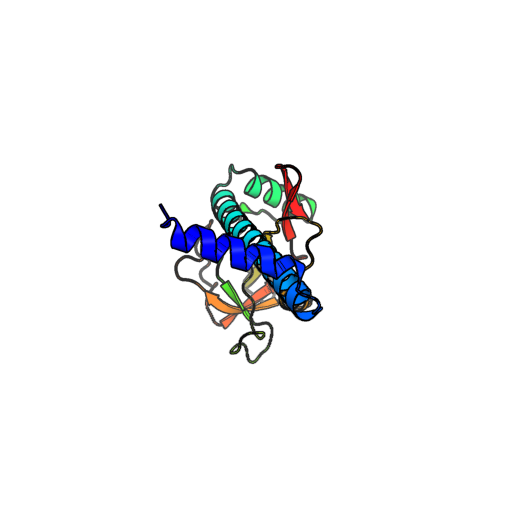OM 685 N N . SER A 1 87 ? 4.754 -1.011 5.187 1.00 97.31 87 SER A N 1
ATOM 686 C CA . SER A 1 87 ? 5.407 -1.582 4.000 1.00 97.31 87 SER A CA 1
ATOM 687 C C . SER A 1 87 ? 5.970 -2.959 4.326 1.00 97.31 87 SER A C 1
ATOM 689 O O . SER A 1 87 ? 6.060 -3.324 5.495 1.00 97.31 87 SER A O 1
ATOM 691 N N . GLN A 1 88 ? 6.398 -3.715 3.311 1.00 95.12 88 GLN A N 1
ATOM 692 C CA . GLN A 1 88 ? 7.029 -5.033 3.504 1.00 95.12 88 GLN A CA 1
ATOM 693 C C . GLN A 1 88 ? 6.136 -6.033 4.261 1.00 95.12 88 GLN A C 1
ATOM 695 O O . GLN A 1 88 ? 6.619 -6.877 5.017 1.00 95.12 88 GLN A O 1
ATOM 700 N N . VAL A 1 89 ? 4.824 -5.934 4.056 1.00 97.25 89 VAL A N 1
ATOM 701 C CA . VAL A 1 89 ? 3.849 -6.887 4.586 1.00 97.25 89 VAL A CA 1
ATOM 702 C C . VAL A 1 89 ? 3.581 -7.923 3.509 1.00 97.25 89 VAL A C 1
ATOM 704 O O . VAL A 1 89 ? 3.332 -7.570 2.361 1.00 97.25 89 VAL A O 1
ATOM 707 N N . GLN A 1 90 ? 3.650 -9.200 3.864 1.00 96.25 90 GLN A N 1
ATOM 708 C CA . GLN A 1 90 ? 3.338 -10.296 2.956 1.00 96.25 90 GLN A CA 1
ATOM 709 C C . GLN A 1 90 ? 1.899 -10.749 3.201 1.00 96.25 90 GLN A C 1
ATOM 711 O O . GLN A 1 90 ? 1.550 -11.120 4.322 1.00 96.25 90 GLN A O 1
ATOM 716 N N . LEU A 1 91 ? 1.082 -10.731 2.153 1.00 97.06 91 LEU A N 1
ATOM 717 C CA . LEU A 1 91 ? -0.332 -11.090 2.180 1.00 97.06 91 LEU A CA 1
ATOM 718 C C . LEU A 1 91 ? -0.564 -12.396 1.427 1.00 97.06 91 LEU A C 1
ATOM 720 O O . LEU A 1 91 ? -0.053 -12.580 0.318 1.00 97.06 91 LEU A O 1
ATOM 724 N N . CYS A 1 92 ? -1.343 -13.292 2.021 1.00 97.00 92 CYS A N 1
ATOM 725 C CA . CYS A 1 92 ? -1.709 -14.563 1.415 1.00 97.00 92 CYS A CA 1
ATOM 726 C C . CYS A 1 92 ? -2.689 -14.369 0.255 1.00 97.00 92 CYS A C 1
ATOM 728 O O . CYS A 1 92 ? -3.732 -13.740 0.410 1.00 97.00 92 CYS A O 1
ATOM 730 N N . LEU A 1 93 ? -2.368 -14.952 -0.901 1.00 95.38 93 LEU A N 1
ATOM 731 C CA . LEU A 1 93 ? -3.266 -15.038 -2.059 1.00 95.38 93 LEU A CA 1
ATOM 732 C C . LEU A 1 93 ? -4.011 -16.373 -2.112 1.00 95.38 93 LEU A C 1
ATOM 734 O O . LEU A 1 93 ? -5.044 -16.494 -2.764 1.00 95.38 93 LEU A O 1
ATOM 738 N N . THR A 1 94 ? -3.472 -17.395 -1.449 1.00 91.75 94 THR A N 1
ATOM 739 C CA . THR A 1 94 ? -4.057 -18.735 -1.370 1.00 91.75 94 THR A CA 1
ATOM 740 C C . THR A 1 94 ? -4.008 -19.235 0.070 1.00 91.75 94 THR A C 1
ATOM 742 O O . THR A 1 94 ? -3.261 -18.713 0.892 1.00 91.75 94 THR A O 1
ATOM 745 N N . LYS A 1 95 ? -4.768 -20.295 0.374 1.00 85.88 95 LYS A N 1
ATOM 746 C CA . LYS A 1 95 ? -4.761 -20.926 1.706 1.00 85.88 95 LYS A CA 1
ATOM 747 C C . LYS A 1 95 ? -3.421 -21.563 2.086 1.00 85.88 95 LYS A C 1
ATOM 749 O O . LYS A 1 95 ? -3.161 -21.742 3.267 1.00 85.88 95 LYS A O 1
ATOM 754 N N . LYS A 1 96 ? -2.607 -21.965 1.103 1.00 83.81 96 LYS A N 1
ATOM 755 C CA . LYS A 1 96 ? -1.306 -22.599 1.354 1.00 83.81 96 LYS A CA 1
ATOM 756 C C . LYS A 1 96 ? -0.275 -21.565 1.788 1.00 83.81 96 LYS A C 1
ATOM 758 O O . LYS A 1 96 ? 0.419 -21.804 2.762 1.00 83.81 96 LYS A O 1
ATOM 763 N N . CYS A 1 97 ? -0.235 -20.413 1.114 1.00 89.25 97 CYS A N 1
ATOM 764 C CA . CYS A 1 97 ? 0.548 -19.238 1.494 1.00 89.25 97 CYS A CA 1
ATOM 765 C C . CYS A 1 97 ? 2.010 -19.524 1.893 1.00 89.25 97 CYS A C 1
ATOM 767 O O . CYS A 1 97 ? 2.575 -18.864 2.771 1.00 89.25 97 CYS A O 1
ATOM 769 N N . ILE A 1 98 ? 2.664 -20.490 1.248 1.00 85.88 98 ILE A N 1
ATOM 770 C CA . ILE A 1 98 ? 4.051 -20.871 1.545 1.00 85.88 98 ILE A CA 1
ATOM 771 C C . ILE A 1 98 ? 4.946 -20.427 0.397 1.00 85.88 98 ILE A C 1
ATOM 773 O O . ILE A 1 98 ? 5.883 -19.654 0.623 1.00 85.88 98 ILE A O 1
ATOM 777 N N . ASP A 1 99 ? 4.601 -20.820 -0.823 1.00 87.06 99 ASP A N 1
ATOM 778 C CA . ASP A 1 99 ? 5.484 -20.701 -1.975 1.00 87.06 99 ASP A CA 1
ATOM 779 C C . ASP A 1 99 ? 5.385 -19.346 -2.680 1.00 87.06 99 ASP A C 1
ATOM 781 O O . ASP A 1 99 ? 4.406 -18.599 -2.572 1.00 87.06 99 ASP A O 1
ATOM 785 N N . LYS A 1 100 ? 6.424 -19.014 -3.455 1.00 79.62 100 LYS A N 1
ATOM 786 C CA . LYS A 1 100 ? 6.398 -17.838 -4.329 1.00 79.62 100 LYS A CA 1
ATOM 787 C C . LYS A 1 100 ? 5.220 -17.957 -5.300 1.00 79.62 100 LYS A C 1
ATOM 789 O O . LYS A 1 100 ? 5.103 -18.940 -6.019 1.00 79.62 100 LYS A O 1
ATOM 794 N N . GLY A 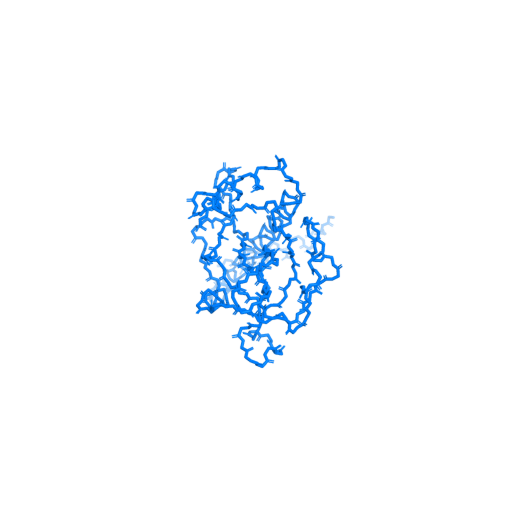1 101 ? 4.386 -16.920 -5.354 1.00 83.88 101 GLY A N 1
ATOM 795 C CA . GLY A 1 101 ? 3.142 -16.928 -6.132 1.00 83.88 101 GLY A CA 1
ATOM 796 C C . GLY A 1 101 ? 1.895 -17.168 -5.280 1.00 83.88 101 GLY A C 1
ATOM 797 O O . GLY A 1 101 ? 0.812 -16.767 -5.687 1.00 83.88 101 GLY A O 1
ATOM 798 N N . GLU A 1 102 ? 2.043 -17.715 -4.072 1.00 91.94 102 GLU A N 1
ATOM 799 C CA . GLU A 1 102 ? 0.944 -17.886 -3.110 1.00 91.94 102 GLU A CA 1
ATOM 800 C C . GLU A 1 102 ? 0.796 -16.708 -2.146 1.00 91.94 102 GLU A C 1
ATOM 802 O O . GLU A 1 102 ? -0.158 -16.643 -1.372 1.00 91.94 102 GLU A O 1
ATOM 807 N N . TYR A 1 103 ? 1.741 -15.772 -2.194 1.00 93.50 103 TYR A N 1
ATOM 808 C CA . TYR A 1 103 ? 1.710 -14.533 -1.439 1.00 93.50 103 TYR A CA 1
ATOM 809 C C . TYR A 1 103 ? 2.171 -13.356 -2.297 1.00 93.50 103 TYR A C 1
ATOM 811 O O . TYR A 1 103 ? 2.820 -13.507 -3.342 1.00 93.50 103 TYR A O 1
ATOM 819 N N . TRP A 1 104 ? 1.823 -12.163 -1.841 1.00 94.19 104 TRP A N 1
ATOM 820 C CA . TRP A 1 104 ? 2.150 -10.904 -2.486 1.00 94.19 104 TRP A CA 1
ATOM 821 C C . TRP A 1 104 ? 2.584 -9.868 -1.455 1.00 94.19 104 TRP A C 1
ATOM 823 O O . TRP A 1 104 ? 2.158 -9.902 -0.306 1.00 94.19 104 TRP A O 1
ATOM 833 N N . ILE A 1 105 ? 3.467 -8.968 -1.878 1.00 94.88 105 ILE A N 1
ATOM 834 C CA . ILE A 1 105 ? 3.977 -7.866 -1.071 1.00 94.88 105 ILE A CA 1
ATOM 835 C C . ILE A 1 105 ? 3.510 -6.573 -1.746 1.00 94.88 105 ILE A C 1
ATOM 837 O O . ILE A 1 105 ? 4.092 -6.210 -2.772 1.00 94.88 105 ILE A O 1
ATOM 841 N N . PRO A 1 106 ? 2.437 -5.925 -1.262 1.00 95.94 106 PRO A N 1
ATOM 842 C CA . PRO A 1 106 ? 2.118 -4.556 -1.657 1.00 95.94 106 PRO A CA 1
ATOM 843 C C . PRO A 1 106 ? 3.239 -3.594 -1.258 1.00 95.94 106 PRO A C 1
ATOM 845 O O . PRO A 1 106 ? 3.936 -3.821 -0.263 1.00 95.94 106 PRO A O 1
ATOM 848 N N . ASP A 1 107 ? 3.369 -2.490 -1.996 1.00 96.31 107 ASP A N 1
ATOM 849 C CA . ASP A 1 107 ? 4.293 -1.421 -1.604 1.00 96.31 107 ASP A CA 1
ATOM 850 C C . ASP A 1 107 ? 3.874 -0.818 -0.258 1.00 96.31 107 ASP A C 1
ATOM 852 O O . ASP A 1 107 ? 4.697 -0.713 0.660 1.00 96.31 107 ASP A O 1
ATOM 856 N N . PHE A 1 108 ? 2.580 -0.492 -0.121 1.00 98.25 108 PHE A N 1
ATOM 857 C CA . PHE A 1 108 ? 2.004 0.063 1.097 1.00 98.25 108 PHE A CA 1
ATOM 858 C C . PHE A 1 108 ? 0.636 -0.533 1.421 1.00 98.25 108 PHE A C 1
ATOM 860 O O . PHE A 1 108 ? -0.202 -0.764 0.544 1.00 98.25 108 PHE A O 1
ATOM 867 N N . ILE A 1 109 ? 0.385 -0.702 2.715 1.00 98.19 109 ILE A N 1
ATOM 868 C CA . ILE A 1 109 ? -0.946 -0.980 3.248 1.00 98.19 109 ILE A CA 1
ATOM 869 C C . ILE A 1 109 ? -1.286 0.037 4.330 1.00 98.19 109 ILE A C 1
ATOM 871 O O . ILE A 1 109 ? -0.447 0.381 5.162 1.00 98.19 109 ILE A O 1
ATOM 875 N N . LEU A 1 110 ? -2.518 0.519 4.310 1.00 98.31 110 LEU A N 1
ATOM 876 C CA . LEU A 1 110 ? -3.088 1.378 5.339 1.00 98.31 110 LEU A CA 1
ATOM 877 C C . LEU A 1 110 ? -3.965 0.487 6.201 1.00 98.31 110 LEU A C 1
ATOM 879 O O . LEU A 1 110 ? -4.871 -0.145 5.666 1.00 98.31 110 LEU A O 1
ATOM 883 N N . VAL A 1 111 ? -3.710 0.433 7.503 1.00 98.25 111 VAL A N 1
ATOM 884 C CA . VAL A 1 111 ? -4.416 -0.456 8.428 1.00 98.25 111 VAL A CA 1
ATOM 885 C C . VAL A 1 111 ? -5.034 0.352 9.556 1.00 98.25 111 VAL A C 1
ATOM 887 O O . VAL A 1 111 ? -4.349 1.145 10.201 1.00 98.25 111 VAL A O 1
ATOM 890 N N . ALA A 1 112 ? -6.313 0.111 9.821 1.00 97.19 112 ALA A N 1
ATOM 891 C CA . ALA A 1 112 ? -7.013 0.634 10.986 1.00 97.19 112 ALA A CA 1
ATOM 892 C C . ALA A 1 112 ? -7.804 -0.488 11.665 1.00 97.19 112 ALA A C 1
ATOM 894 O O . ALA A 1 112 ? -8.405 -1.333 11.001 1.00 97.19 112 ALA A O 1
ATOM 895 N N . GLU A 1 113 ? -7.833 -0.490 12.997 1.00 96.38 113 GLU A N 1
ATOM 896 C CA . GLU A 1 113 ? -8.765 -1.339 13.734 1.00 96.38 113 GLU A CA 1
ATOM 897 C C . GLU A 1 113 ? -10.131 -0.652 13.780 1.00 96.38 113 GLU A C 1
ATOM 899 O O . GLU A 1 113 ? -10.272 0.461 14.290 1.00 96.38 113 GLU A O 1
ATOM 904 N N . LYS A 1 114 ? -11.145 -1.316 13.235 1.00 94.69 114 LYS A N 1
ATOM 905 C CA . LYS A 1 114 ? -12.527 -0.840 13.210 1.00 94.69 114 LYS A CA 1
ATOM 906 C C . LYS A 1 114 ? -13.410 -1.816 13.983 1.00 94.69 114 LYS A C 1
ATOM 908 O O . LYS A 1 114 ? -13.031 -2.957 14.233 1.00 94.69 114 LYS A O 1
ATOM 913 N N . THR A 1 115 ? -14.590 -1.363 14.394 1.00 94.19 115 THR A N 1
ATOM 914 C CA . THR A 1 115 ? -15.570 -2.188 15.116 1.00 94.19 115 THR A CA 1
ATOM 915 C C . THR A 1 115 ? -16.884 -2.200 14.350 1.00 94.19 115 THR A C 1
ATOM 917 O O . THR A 1 115 ? -17.329 -1.159 13.872 1.00 94.19 115 THR A O 1
ATOM 920 N N . ASN A 1 116 ? -17.494 -3.375 14.223 1.00 91.25 116 ASN A N 1
ATOM 921 C CA . ASN A 1 116 ? -18.849 -3.561 13.709 1.00 91.25 116 ASN A CA 1
ATOM 922 C C . ASN A 1 116 ? -19.641 -4.498 14.641 1.00 91.25 116 ASN A C 1
ATOM 924 O O . ASN A 1 116 ? -19.144 -4.906 15.692 1.00 91.25 116 ASN A O 1
ATOM 928 N N . ASP A 1 117 ? -20.852 -4.882 14.236 1.00 92.38 117 ASP A N 1
ATOM 929 C CA . ASP A 1 117 ? -21.742 -5.755 15.019 1.00 92.38 117 ASP A CA 1
ATOM 930 C C . ASP A 1 117 ? -21.155 -7.151 15.312 1.00 92.38 117 ASP A C 1
ATOM 932 O O . ASP A 1 117 ? -21.626 -7.854 16.203 1.00 92.38 117 ASP A O 1
ATOM 936 N N . LYS A 1 118 ? -20.118 -7.569 14.573 1.00 89.00 118 LYS A N 1
ATOM 937 C CA . LYS A 1 118 ? -19.404 -8.847 14.742 1.00 89.00 118 LYS A CA 1
ATOM 938 C C . LYS A 1 118 ? -18.116 -8.706 15.563 1.00 89.00 118 LYS A C 1
ATOM 940 O O . LYS A 1 118 ? -17.428 -9.701 15.783 1.00 89.00 118 LYS A O 1
ATOM 945 N N . GLY A 1 119 ? -17.790 -7.495 16.017 1.00 92.31 119 GLY A N 1
ATOM 946 C CA . GLY A 1 119 ? -16.609 -7.185 16.815 1.00 92.31 119 GLY A CA 1
ATOM 947 C C . GLY A 1 119 ? -15.557 -6.369 16.065 1.00 92.31 119 GLY A C 1
ATOM 948 O O . GLY A 1 119 ? -15.840 -5.663 15.095 1.00 92.31 119 GLY A O 1
ATOM 949 N N . LYS A 1 120 ? -14.323 -6.430 16.570 1.00 95.00 120 LYS A N 1
ATOM 950 C CA . LYS A 1 120 ? -13.175 -5.716 16.006 1.00 95.00 120 LYS A CA 1
ATOM 951 C C . LYS A 1 120 ? -12.639 -6.426 14.764 1.00 95.00 120 LYS A C 1
ATOM 953 O O . LYS A 1 120 ? -12.524 -7.650 14.756 1.00 95.00 120 LYS A O 1
ATOM 958 N N . TYR A 1 121 ? -12.258 -5.662 13.750 1.00 95.94 121 TYR A N 1
ATOM 959 C CA . TYR A 1 121 ? -11.612 -6.160 12.540 1.00 95.94 121 TYR A CA 1
ATOM 960 C C . TYR A 1 121 ? -10.543 -5.181 12.049 1.00 95.94 121 TYR A C 1
ATOM 962 O O . TYR A 1 121 ? -10.558 -3.998 12.391 1.00 95.94 121 TYR A O 1
ATOM 970 N N . LEU A 1 122 ? -9.604 -5.688 11.252 1.00 97.62 122 LEU A N 1
ATOM 971 C CA . LEU A 1 122 ? -8.565 -4.880 10.625 1.00 97.62 122 LEU A CA 1
ATOM 972 C C . LEU A 1 122 ? -9.040 -4.464 9.240 1.00 97.62 122 LEU A C 1
ATOM 974 O O . LEU A 1 122 ? -9.078 -5.278 8.321 1.00 97.62 122 LEU A O 1
ATOM 978 N N . GLU A 1 123 ? -9.418 -3.206 9.096 1.00 97.19 123 GLU A N 1
ATOM 979 C CA . GLU A 1 123 ? -9.710 -2.623 7.797 1.00 97.19 123 GLU A CA 1
ATOM 980 C C . GLU A 1 123 ? -8.401 -2.289 7.078 1.00 97.19 123 GLU A C 1
ATOM 982 O O . GLU A 1 123 ? -7.434 -1.847 7.702 1.00 97.19 123 GLU A O 1
ATOM 987 N N . THR A 1 124 ? -8.342 -2.530 5.770 1.00 98.00 124 THR A N 1
ATOM 988 C CA . THR A 1 124 ? -7.126 -2.347 4.981 1.00 98.00 124 THR A CA 1
ATOM 989 C C . THR A 1 124 ? -7.395 -1.730 3.619 1.00 98.00 124 THR A C 1
ATOM 991 O O . THR A 1 124 ? -8.212 -2.230 2.847 1.00 98.00 124 THR A O 1
ATOM 994 N N . ILE A 1 125 ? -6.635 -0.686 3.296 1.00 97.88 125 ILE A N 1
ATOM 995 C CA . ILE A 1 125 ? -6.583 -0.072 1.966 1.00 97.88 125 ILE A CA 1
ATOM 996 C C . ILE A 1 125 ? -5.196 -0.335 1.383 1.00 97.88 125 ILE A C 1
ATOM 998 O O . ILE A 1 125 ? -4.185 -0.176 2.071 1.00 97.88 125 ILE A O 1
ATOM 1002 N N . ILE A 1 126 ? -5.139 -0.739 0.114 1.00 98.06 126 ILE A N 1
ATOM 1003 C CA . ILE A 1 126 ? -3.874 -1.027 -0.563 1.00 98.06 126 ILE A CA 1
ATOM 1004 C C . ILE A 1 126 ? -3.476 0.131 -1.472 1.00 98.06 126 ILE A C 1
ATOM 1006 O O . ILE A 1 126 ? -4.266 0.569 -2.313 1.00 98.06 126 ILE A O 1
ATOM 1010 N N . VAL A 1 127 ? -2.228 0.576 -1.329 1.00 97.88 127 VAL A N 1
ATOM 1011 C CA . VAL A 1 127 ? -1.626 1.619 -2.159 1.00 97.88 127 VAL A CA 1
ATOM 1012 C C . VAL A 1 127 ? -0.342 1.076 -2.776 1.00 97.88 127 VAL A C 1
ATOM 1014 O O . VAL A 1 127 ? 0.544 0.589 -2.078 1.00 97.88 127 VAL A O 1
ATOM 1017 N N . ASP A 1 128 ? -0.234 1.169 -4.097 1.00 96.31 128 ASP A N 1
ATOM 1018 C CA . ASP A 1 128 ? 0.921 0.682 -4.848 1.00 96.31 128 ASP A CA 1
ATOM 1019 C C . ASP A 1 128 ? 1.576 1.830 -5.612 1.00 96.31 128 ASP A C 1
ATOM 1021 O O . ASP A 1 128 ? 0.899 2.613 -6.288 1.00 96.31 128 ASP A O 1
ATOM 1025 N N . SER A 1 129 ? 2.897 1.936 -5.516 1.00 95.00 129 SER A N 1
ATOM 1026 C CA . SER A 1 129 ? 3.657 2.958 -6.218 1.00 95.00 129 SER A CA 1
ATOM 1027 C C . SER A 1 129 ? 3.946 2.514 -7.648 1.00 95.00 129 SER A C 1
ATOM 1029 O O . SER A 1 129 ? 4.516 1.455 -7.905 1.00 95.00 129 SER A O 1
ATOM 1031 N N . LYS A 1 130 ? 3.554 3.332 -8.623 1.00 92.50 130 LYS A N 1
ATOM 1032 C CA . LYS A 1 130 ? 3.807 3.069 -10.042 1.00 92.50 130 LYS A CA 1
ATOM 1033 C C . LYS A 1 130 ? 4.514 4.261 -10.667 1.00 92.50 130 LYS A C 1
ATOM 1035 O O . LYS A 1 130 ? 4.194 5.402 -10.371 1.00 92.50 130 LYS A O 1
ATOM 1040 N N . LEU A 1 131 ? 5.410 4.005 -11.617 1.00 89.50 131 LEU A N 1
ATOM 1041 C CA . LEU A 1 131 ? 6.023 5.080 -12.409 1.00 89.50 131 LEU A CA 1
ATOM 1042 C C . LEU A 1 131 ? 5.002 5.826 -13.289 1.00 89.50 131 LEU A C 1
ATOM 1044 O O . LEU A 1 131 ? 5.269 6.939 -13.718 1.00 89.50 131 LEU A O 1
ATOM 1048 N N . SER A 1 132 ? 3.842 5.218 -13.567 1.00 90.00 132 SER A N 1
ATOM 1049 C CA . SER A 1 132 ? 2.746 5.823 -14.326 1.00 90.00 132 SER A CA 1
ATOM 1050 C C . SER A 1 132 ? 1.396 5.222 -13.924 1.00 90.00 132 SER A C 1
ATOM 1052 O O . SER A 1 132 ? 1.304 4.041 -13.576 1.00 90.00 132 SER A O 1
ATOM 1054 N N . GLY A 1 133 ? 0.320 6.005 -14.032 1.00 89.31 133 GLY A N 1
ATOM 1055 C CA . GLY A 1 133 ? -1.049 5.545 -13.784 1.00 89.31 133 GLY A CA 1
ATOM 1056 C C . GLY A 1 133 ? -1.547 4.512 -14.805 1.00 89.31 133 GLY A C 1
ATOM 1057 O O . GLY A 1 133 ? -2.448 3.716 -14.500 1.00 89.31 133 GLY A O 1
ATOM 1058 N N . SER A 1 134 ? -0.945 4.475 -16.001 1.00 89.50 134 SER A N 1
ATOM 1059 C CA . SER A 1 134 ? -1.253 3.492 -17.048 1.00 89.50 134 SER A CA 1
ATOM 1060 C C . SER A 1 134 ? -0.584 2.134 -16.815 1.00 89.50 134 SER A C 1
ATOM 1062 O O . SER A 1 134 ? -1.039 1.140 -17.381 1.00 89.50 134 SER A O 1
ATOM 1064 N N . THR A 1 135 ? 0.427 2.051 -15.940 1.00 87.06 135 THR A N 1
ATOM 1065 C CA . THR A 1 135 ? 1.120 0.794 -15.630 1.00 87.06 135 THR A CA 1
ATOM 1066 C C . THR A 1 135 ? 0.134 -0.246 -15.113 1.00 87.06 135 THR A C 1
ATOM 1068 O O . THR A 1 135 ? -0.545 -0.022 -14.108 1.00 87.06 135 THR A O 1
ATOM 1071 N N . GLY A 1 136 ? 0.042 -1.384 -15.798 1.00 89.81 136 GLY A N 1
ATOM 1072 C CA . GLY A 1 136 ? -0.861 -2.472 -15.431 1.00 89.81 136 GLY A CA 1
ATOM 1073 C C . GLY A 1 136 ? -0.567 -3.063 -14.049 1.00 89.81 136 GLY A C 1
ATOM 1074 O O . GLY A 1 136 ? 0.545 -2.973 -13.525 1.00 89.81 136 GLY A O 1
ATOM 1075 N N . TRP A 1 137 ? -1.584 -3.686 -13.461 1.00 92.56 137 TRP A N 1
ATOM 1076 C CA . TRP A 1 137 ? -1.414 -4.531 -12.283 1.00 92.56 137 TRP A CA 1
ATOM 1077 C C . TRP A 1 137 ? -0.715 -5.833 -12.682 1.00 92.56 137 TRP A C 1
ATOM 1079 O O . TRP A 1 137 ? -1.014 -6.404 -13.732 1.00 92.56 137 TRP A O 1
ATOM 1089 N N . THR A 1 138 ? 0.202 -6.316 -11.846 1.00 90.12 138 THR A N 1
ATOM 1090 C CA . THR A 1 138 ? 0.811 -7.639 -12.041 1.00 90.12 138 THR A CA 1
ATOM 1091 C C . THR A 1 138 ? -0.217 -8.751 -11.822 1.00 90.12 138 THR A C 1
ATOM 1093 O O . THR A 1 138 ? -1.284 -8.524 -11.251 1.00 90.12 138 THR A O 1
ATOM 1096 N N . THR A 1 139 ? 0.100 -9.980 -12.234 1.00 91.94 139 THR A N 1
ATOM 1097 C CA . THR A 1 139 ? -0.779 -11.144 -12.030 1.00 91.94 139 THR A CA 1
ATOM 1098 C C . THR A 1 139 ? -1.214 -11.289 -10.571 1.00 91.94 139 THR A C 1
ATOM 1100 O O . THR A 1 139 ? -2.406 -11.370 -10.292 1.00 91.94 139 THR A O 1
ATOM 1103 N N . ASN A 1 140 ? -0.269 -11.220 -9.630 1.00 92.31 140 ASN A N 1
ATOM 1104 C CA . ASN A 1 140 ? -0.558 -11.338 -8.199 1.00 92.31 140 ASN A CA 1
ATOM 1105 C C . ASN A 1 140 ? -1.387 -10.163 -7.669 1.00 92.31 140 ASN A C 1
ATOM 1107 O O . ASN A 1 140 ? -2.259 -10.365 -6.830 1.00 92.31 140 ASN A O 1
ATOM 1111 N N . GLN A 1 141 ? -1.162 -8.952 -8.187 1.00 94.31 141 GLN A N 1
ATOM 1112 C CA . GLN A 1 141 ? -1.987 -7.790 -7.854 1.00 94.31 141 GLN A CA 1
ATOM 1113 C C . GLN A 1 141 ? -3.424 -7.968 -8.351 1.00 94.31 141 GLN A C 1
ATOM 1115 O O . GLN A 1 141 ? -4.353 -7.660 -7.617 1.00 94.31 141 GLN A O 1
ATOM 1120 N N . ASN A 1 142 ? -3.630 -8.502 -9.559 1.00 95.81 142 ASN A N 1
ATOM 1121 C CA . ASN A 1 142 ? -4.974 -8.781 -10.074 1.00 95.81 142 ASN A CA 1
ATOM 1122 C C . ASN A 1 142 ? -5.697 -9.857 -9.258 1.00 95.81 142 ASN A C 1
ATOM 1124 O O . ASN A 1 142 ? -6.875 -9.684 -8.957 1.00 95.81 142 ASN A O 1
ATOM 1128 N N . VAL A 1 143 ? -4.995 -10.921 -8.851 1.00 95.19 143 VAL A N 1
ATOM 1129 C CA . VAL A 1 143 ? -5.551 -11.928 -7.933 1.00 95.19 143 VAL A CA 1
ATOM 1130 C C . VAL A 1 143 ? -5.953 -11.270 -6.616 1.00 95.19 143 VAL A C 1
ATOM 1132 O O . VAL A 1 143 ? -7.104 -11.387 -6.209 1.00 95.19 143 VAL A O 1
ATOM 1135 N N . ALA A 1 144 ? -5.046 -10.509 -5.996 1.00 96.19 144 ALA A N 1
ATOM 1136 C CA . ALA A 1 144 ? -5.314 -9.829 -4.734 1.00 96.19 144 ALA A CA 1
ATOM 1137 C C . ALA A 1 144 ? -6.503 -8.864 -4.838 1.00 96.19 144 ALA A C 1
ATOM 1139 O O . ALA A 1 144 ? -7.368 -8.865 -3.970 1.00 96.19 144 ALA A O 1
ATOM 1140 N N . LYS A 1 145 ? -6.596 -8.083 -5.924 1.00 95.50 145 LYS A N 1
ATOM 1141 C CA . LYS A 1 145 ? -7.721 -7.170 -6.182 1.00 95.50 145 LYS A CA 1
ATOM 1142 C C . LYS A 1 145 ? -9.068 -7.889 -6.206 1.00 95.50 145 LYS A C 1
ATOM 1144 O O . LYS A 1 145 ? -10.051 -7.267 -5.822 1.00 95.50 145 LYS A O 1
ATOM 1149 N N . GLY A 1 146 ? -9.122 -9.145 -6.645 1.00 95.31 146 GLY A N 1
ATOM 1150 C CA . GLY A 1 146 ? -10.351 -9.941 -6.690 1.00 95.31 146 GLY A CA 1
ATOM 1151 C C . GLY A 1 146 ? -10.788 -10.538 -5.348 1.00 95.31 146 GLY A C 1
ATOM 1152 O O . GLY A 1 146 ? -11.827 -11.186 -5.304 1.00 95.31 146 GLY A O 1
ATOM 1153 N N . MET A 1 147 ? -10.014 -10.357 -4.274 1.00 96.56 147 MET A N 1
ATOM 1154 C CA . MET A 1 147 ? -10.317 -10.878 -2.937 1.00 96.56 147 MET A CA 1
ATOM 1155 C C . MET A 1 147 ? -10.988 -9.812 -2.059 1.00 96.56 147 MET A C 1
ATOM 1157 O O . MET A 1 147 ? -10.744 -8.617 -2.233 1.00 96.56 147 MET A O 1
ATOM 1161 N N . ASP A 1 148 ? -11.768 -10.252 -1.069 1.00 96.25 148 ASP A N 1
ATOM 1162 C CA . ASP A 1 148 ? -12.403 -9.383 -0.058 1.00 96.25 148 ASP A CA 1
ATOM 1163 C C . ASP A 1 148 ? -11.479 -9.061 1.131 1.00 96.25 148 ASP A C 1
ATOM 1165 O O . ASP A 1 148 ? -11.804 -8.257 2.006 1.00 96.25 148 ASP A O 1
ATOM 1169 N N . GLY A 1 149 ? -10.316 -9.702 1.190 1.00 96.50 149 GLY A N 1
ATOM 1170 C CA . GLY A 1 149 ? -9.387 -9.613 2.303 1.00 96.50 149 GLY A CA 1
ATOM 1171 C C . GLY A 1 149 ? -8.242 -10.606 2.161 1.00 96.50 149 GLY A C 1
ATOM 1172 O O . GLY A 1 149 ? -8.226 -11.417 1.233 1.00 96.50 149 GLY A O 1
ATOM 1173 N N . TRP A 1 150 ? -7.286 -10.540 3.083 1.00 97.56 150 TRP A N 1
ATOM 1174 C CA . TRP A 1 150 ? -6.085 -11.379 3.061 1.00 97.56 150 TRP A CA 1
ATOM 1175 C C . TRP A 1 150 ? -5.637 -11.725 4.470 1.00 97.56 150 TRP A C 1
ATOM 1177 O O . TRP A 1 150 ? -5.757 -10.903 5.374 1.00 97.56 150 TRP A O 1
ATOM 1187 N N . ASP A 1 151 ? -5.032 -12.893 4.638 1.00 96.94 151 ASP A N 1
ATOM 1188 C CA . ASP A 1 151 ? -4.308 -13.214 5.864 1.00 96.94 151 ASP A CA 1
ATOM 1189 C C . ASP A 1 151 ? -2.866 -12.702 5.786 1.00 96.94 151 ASP A C 1
ATOM 1191 O O . ASP A 1 151 ? -2.234 -12.699 4.721 1.00 96.94 151 ASP A O 1
ATOM 1195 N N . ILE A 1 152 ? -2.334 -12.260 6.924 1.00 97.00 152 ILE A N 1
ATOM 1196 C CA . ILE A 1 152 ? -0.953 -11.790 7.030 1.00 97.00 152 ILE A CA 1
ATOM 1197 C C . ILE A 1 152 ? -0.017 -12.995 7.129 1.00 97.00 152 ILE A C 1
ATOM 1199 O O . ILE A 1 152 ? 0.001 -13.699 8.137 1.00 97.00 152 ILE A O 1
ATOM 1203 N N . LYS A 1 153 ? 0.829 -13.180 6.116 1.00 95.94 153 LYS A N 1
ATOM 1204 C CA . LYS A 1 153 ? 1.894 -14.191 6.111 1.00 95.94 153 LYS A CA 1
ATOM 1205 C C . LYS A 1 153 ? 3.083 -13.767 6.967 1.00 95.94 153 LYS A C 1
ATOM 1207 O O . LYS A 1 153 ? 3.623 -14.561 7.726 1.00 95.94 153 LYS A O 1
ATOM 1212 N N . ALA A 1 154 ? 3.540 -12.531 6.787 1.00 96.06 154 ALA A N 1
ATOM 1213 C CA . ALA A 1 154 ? 4.727 -12.004 7.452 1.00 96.06 154 ALA A CA 1
ATOM 1214 C C . ALA A 1 154 ? 4.704 -10.473 7.474 1.00 96.06 154 ALA A C 1
ATOM 1216 O O . ALA A 1 154 ? 4.131 -9.838 6.588 1.00 96.06 154 ALA A O 1
ATOM 1217 N N . ILE A 1 155 ? 5.376 -9.889 8.463 1.00 96.81 155 ILE A N 1
ATOM 1218 C CA . ILE A 1 155 ? 5.556 -8.443 8.617 1.00 96.81 155 ILE A CA 1
ATOM 1219 C C . ILE A 1 155 ? 7.056 -8.195 8.781 1.00 96.81 155 ILE A C 1
ATOM 1221 O O . ILE A 1 155 ? 7.684 -8.828 9.625 1.00 96.81 155 ILE A O 1
ATOM 1225 N N . GLY A 1 156 ? 7.639 -7.315 7.966 1.00 93.56 156 GLY A N 1
ATOM 1226 C CA . GLY A 1 156 ? 9.051 -6.951 8.103 1.00 93.56 156 GLY A CA 1
ATOM 1227 C C . GLY A 1 156 ? 9.347 -6.150 9.380 1.00 93.56 156 GLY A C 1
ATOM 1228 O O . GLY A 1 156 ? 8.518 -5.365 9.838 1.00 93.56 156 GLY A O 1
ATOM 1229 N N . ASP A 1 157 ? 10.567 -6.269 9.907 1.00 89.50 157 ASP A N 1
ATOM 1230 C CA . ASP A 1 157 ? 10.990 -5.659 11.185 1.00 89.50 157 ASP A CA 1
ATOM 1231 C C . ASP A 1 157 ? 10.855 -4.124 11.241 1.00 89.50 157 ASP A C 1
ATOM 1233 O O . ASP A 1 157 ? 10.761 -3.531 12.313 1.00 89.50 157 ASP A O 1
ATOM 1237 N N . LYS A 1 158 ? 10.850 -3.459 10.079 1.00 90.25 158 LYS A N 1
ATOM 1238 C CA . LYS A 1 158 ? 10.680 -2.001 9.926 1.00 90.25 158 LYS A CA 1
ATOM 1239 C C . LYS A 1 158 ? 9.517 -1.673 8.988 1.00 90.25 158 LYS A C 1
ATOM 1241 O O . LYS A 1 158 ? 9.627 -0.806 8.113 1.00 90.25 158 LYS A O 1
ATOM 1246 N N . ALA A 1 159 ? 8.431 -2.431 9.134 1.00 95.12 159 ALA A N 1
ATOM 1247 C CA . ALA A 1 159 ? 7.246 -2.303 8.301 1.00 95.12 159 ALA A CA 1
ATOM 1248 C C . ALA A 1 159 ? 6.511 -0.978 8.526 1.00 95.12 159 ALA A C 1
ATOM 1250 O O . ALA A 1 159 ? 6.118 -0.357 7.540 1.00 95.12 159 ALA A O 1
ATOM 1251 N N . LEU A 1 160 ? 6.344 -0.537 9.780 1.00 97.50 160 LEU A N 1
ATOM 1252 C CA . LEU A 1 160 ? 5.620 0.696 10.109 1.00 97.50 160 LEU A CA 1
ATOM 1253 C C . LEU A 1 160 ? 6.346 1.923 9.535 1.00 97.50 160 LEU A C 1
ATOM 1255 O O . LEU A 1 160 ? 7.510 2.173 9.842 1.00 97.50 160 LEU A O 1
ATOM 1259 N N . ILE A 1 161 ? 5.635 2.685 8.707 1.00 97.06 161 ILE A N 1
ATOM 1260 C CA . ILE A 1 161 ? 6.094 3.931 8.080 1.00 97.06 161 ILE A CA 1
ATOM 1261 C C . ILE A 1 161 ? 5.550 5.142 8.837 1.00 97.06 161 ILE A C 1
ATOM 1263 O O . ILE A 1 161 ? 6.284 6.099 9.073 1.00 97.06 161 ILE A O 1
ATOM 1267 N N . LYS A 1 162 ? 4.259 5.113 9.189 1.00 97.44 162 LYS A N 1
ATOM 1268 C CA . LYS A 1 162 ? 3.548 6.221 9.837 1.00 97.44 162 LYS A CA 1
ATOM 1269 C C . LYS A 1 162 ? 2.384 5.707 10.674 1.00 97.44 162 LYS A C 1
ATOM 1271 O O . LYS A 1 162 ? 1.782 4.697 10.325 1.00 97.44 162 LYS A O 1
ATOM 1276 N N . GLY A 1 163 ? 2.042 6.450 11.723 1.00 96.38 163 GLY A N 1
ATOM 1277 C CA . GLY A 1 163 ? 0.937 6.141 12.626 1.00 96.38 163 GLY A CA 1
ATOM 1278 C C . GLY A 1 163 ? 1.412 5.387 13.863 1.00 96.38 163 GLY A C 1
ATOM 1279 O O . GLY A 1 163 ? 2.597 5.399 14.200 1.00 96.38 163 GLY A O 1
ATOM 1280 N N . SER A 1 164 ? 0.477 4.748 14.556 1.00 95.19 164 SER A N 1
ATOM 1281 C CA . SER A 1 164 ? 0.748 3.968 15.767 1.00 95.19 164 SER A CA 1
ATOM 1282 C C . SER A 1 164 ? 0.751 2.473 15.465 1.00 95.19 164 SER A C 1
ATOM 1284 O O . SER A 1 164 ? 0.079 2.011 14.548 1.00 95.19 164 SER A O 1
ATOM 1286 N N . ASN A 1 165 ? 1.478 1.675 16.244 1.00 93.38 165 ASN A N 1
ATOM 1287 C CA . ASN A 1 165 ? 1.369 0.225 16.101 1.00 93.38 165 ASN A CA 1
ATOM 1288 C C . ASN A 1 165 ? -0.067 -0.235 16.399 1.00 93.38 165 ASN A C 1
ATOM 1290 O O . ASN A 1 165 ? -0.575 -0.012 17.495 1.00 93.38 165 ASN A O 1
ATOM 1294 N N . VAL A 1 166 ? -0.703 -0.886 15.424 1.00 95.06 166 VAL A N 1
ATOM 1295 C CA . VAL A 1 166 ? -2.025 -1.496 15.580 1.00 95.06 166 VAL A CA 1
ATOM 1296 C C . VAL A 1 166 ? -1.855 -2.840 16.291 1.00 95.06 166 VAL A C 1
ATOM 1298 O O . VAL A 1 166 ? -1.261 -3.762 15.744 1.00 95.06 166 VAL A O 1
ATOM 1301 N N . GLU A 1 167 ? -2.373 -2.962 17.513 1.00 90.25 167 GLU A N 1
ATOM 1302 C CA . GLU A 1 167 ? -2.131 -4.110 18.406 1.00 90.25 167 GLU A CA 1
ATOM 1303 C C . GLU A 1 167 ? -2.469 -5.472 17.771 1.00 90.25 167 GLU A C 1
ATOM 1305 O O . GLU A 1 167 ? -1.740 -6.455 17.924 1.00 90.25 167 GLU A O 1
ATOM 1310 N N . ASN A 1 168 ? -3.573 -5.537 17.026 1.00 92.12 168 ASN A N 1
ATOM 1311 C CA . ASN A 1 168 ? -4.016 -6.768 16.379 1.00 92.12 168 ASN A CA 1
ATOM 1312 C C . ASN A 1 168 ? -3.408 -7.005 14.997 1.00 92.12 168 ASN A C 1
ATOM 1314 O O . ASN A 1 168 ? -3.668 -8.053 14.412 1.00 92.12 168 ASN A O 1
ATOM 1318 N N . PHE A 1 169 ? -2.571 -6.103 14.488 1.00 96.31 169 PHE A N 1
ATOM 1319 C CA . PHE A 1 169 ? -1.884 -6.282 13.216 1.00 96.31 169 PHE A CA 1
ATOM 1320 C C . PHE A 1 169 ? -0.652 -7.191 13.386 1.00 96.31 169 PHE A C 1
ATOM 1322 O O . PHE A 1 169 ? 0.464 -6.736 13.628 1.00 96.31 169 PHE A O 1
ATOM 1329 N N . LYS A 1 170 ? -0.875 -8.508 13.304 1.00 95.44 170 LYS A N 1
ATOM 1330 C CA . LYS A 1 170 ? 0.135 -9.563 13.497 1.00 95.44 170 LYS A CA 1
ATOM 1331 C C . LYS A 1 170 ? -0.076 -10.731 12.535 1.00 95.44 170 LYS A C 1
ATOM 1333 O O . LYS A 1 170 ? -1.142 -10.864 11.944 1.00 95.44 170 LYS A O 1
ATOM 1338 N N . VAL A 1 171 ? 0.949 -11.565 12.382 1.00 94.31 171 VAL A N 1
ATOM 1339 C CA . VAL A 1 171 ? 0.932 -12.759 11.518 1.00 94.31 171 VAL A CA 1
ATOM 1340 C C . VAL A 1 171 ? -0.291 -13.643 11.820 1.00 94.31 171 VAL A C 1
ATOM 1342 O O . VAL A 1 171 ? -0.753 -13.689 12.960 1.00 94.31 171 VAL A O 1
ATOM 1345 N N . GLU A 1 172 ? -0.842 -14.276 10.780 1.00 87.62 172 GLU A N 1
ATOM 1346 C CA . GLU A 1 172 ? -2.074 -15.090 10.780 1.00 87.62 172 GLU A CA 1
ATOM 1347 C C . GLU A 1 172 ? -3.377 -14.329 11.077 1.00 87.62 172 GLU A C 1
ATOM 1349 O O . GLU A 1 172 ? -4.441 -14.936 11.204 1.00 87.62 172 GLU A O 1
ATOM 1354 N N . LYS A 1 173 ? -3.346 -12.994 11.171 1.00 94.56 173 LYS A N 1
ATOM 1355 C CA . LYS A 1 173 ? -4.575 -12.196 11.241 1.00 94.56 173 LYS A CA 1
ATOM 1356 C C . LYS A 1 173 ? -5.104 -11.859 9.859 1.00 94.56 173 LYS A C 1
ATOM 1358 O O . LYS A 1 173 ? -4.338 -11.551 8.947 1.00 94.56 173 LYS A O 1
ATOM 1363 N N . SER A 1 174 ? -6.428 -11.875 9.755 1.00 96.31 174 SER A N 1
ATOM 1364 C CA . SER A 1 174 ? -7.150 -11.497 8.549 1.00 96.31 174 SER A CA 1
ATOM 1365 C C . SER A 1 174 ? -7.346 -9.986 8.475 1.00 96.31 174 SER A C 1
ATOM 1367 O O . SER A 1 174 ? -7.734 -9.331 9.446 1.00 96.31 174 SER A O 1
ATOM 1369 N N . LEU A 1 175 ? -7.106 -9.454 7.287 1.00 97.50 175 LEU A N 1
ATOM 1370 C CA . LEU A 1 175 ? -7.356 -8.085 6.872 1.00 97.50 175 LEU A CA 1
ATOM 1371 C C . 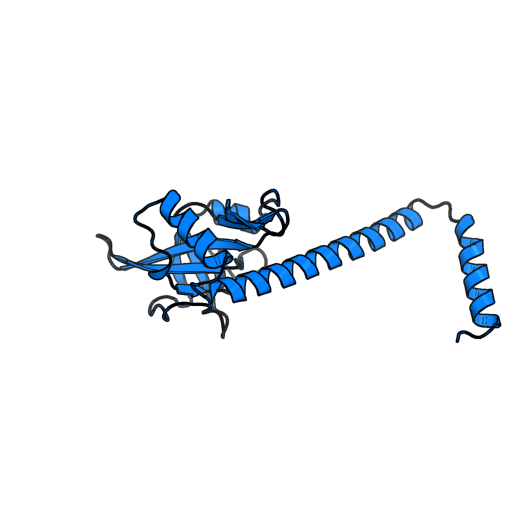LEU A 1 175 ? -8.609 -8.051 6.007 1.00 97.50 175 LEU A C 1
ATOM 1373 O O . LEU A 1 175 ? -8.784 -8.898 5.135 1.00 97.50 175 LEU A O 1
ATOM 1377 N N . THR A 1 176 ? -9.457 -7.054 6.220 1.00 97.56 176 THR A N 1
ATOM 1378 C CA . THR A 1 176 ? -10.648 -6.790 5.410 1.00 97.56 176 THR A CA 1
ATOM 1379 C C . THR A 1 176 ? -10.334 -5.680 4.422 1.00 97.56 176 THR A C 1
ATOM 1381 O O . THR A 1 176 ? -9.935 -4.588 4.825 1.00 97.56 176 THR A O 1
ATOM 1384 N N . LYS A 1 177 ? -10.509 -5.943 3.128 1.00 97.19 177 LYS A N 1
ATOM 1385 C CA . LYS A 1 177 ? -10.285 -4.956 2.072 1.00 97.19 177 LYS A CA 1
ATOM 1386 C C . LYS A 1 177 ? -11.339 -3.849 2.145 1.00 97.19 177 LYS A C 1
ATOM 1388 O O . LYS A 1 177 ? -12.532 -4.129 2.212 1.00 97.19 177 LYS A O 1
ATOM 1393 N N . ASN A 1 178 ? -10.897 -2.599 2.054 1.00 95.75 178 ASN A N 1
ATOM 1394 C CA . ASN A 1 178 ? -11.754 -1.429 1.903 1.00 95.75 178 ASN A CA 1
ATOM 1395 C C . ASN A 1 178 ? -11.433 -0.708 0.587 1.00 95.75 178 ASN A C 1
ATOM 1397 O O . ASN A 1 178 ? -10.337 -0.180 0.408 1.00 95.75 178 ASN A O 1
ATOM 1401 N N . GLY A 1 179 ? -12.403 -0.691 -0.328 1.00 92.88 179 GLY A N 1
ATOM 1402 C CA . GLY A 1 179 ? -12.281 -0.026 -1.625 1.00 92.88 179 GLY A CA 1
ATOM 1403 C C . GLY A 1 179 ? -11.319 -0.708 -2.600 1.00 92.88 179 GLY A C 1
ATOM 1404 O O . GLY A 1 179 ? -10.792 -1.794 -2.355 1.00 92.88 179 GLY A O 1
ATOM 1405 N N . ASP A 1 180 ? -11.114 -0.077 -3.752 1.00 94.88 180 ASP A N 1
ATOM 1406 C CA . ASP A 1 180 ? -10.178 -0.554 -4.767 1.00 94.88 180 ASP A CA 1
ATOM 1407 C C . ASP A 1 180 ? -8.723 -0.206 -4.441 1.00 94.88 180 ASP A C 1
ATOM 1409 O O . ASP A 1 180 ? -8.424 0.687 -3.656 1.00 94.88 180 ASP A O 1
ATOM 1413 N N . PHE A 1 181 ? -7.790 -0.930 -5.068 1.00 96.75 181 PHE A N 1
ATOM 1414 C CA . PHE A 1 181 ? -6.366 -0.607 -4.948 1.00 96.75 181 PHE A CA 1
ATOM 1415 C C . PHE A 1 181 ? -6.080 0.725 -5.615 1.00 96.75 181 PHE A C 1
ATOM 1417 O O . PHE A 1 181 ? -6.428 0.904 -6.785 1.00 96.75 181 PHE A O 1
ATOM 1424 N N . ILE A 1 182 ? -5.345 1.568 -4.904 1.00 97.44 182 ILE A N 1
ATOM 1425 C CA . ILE A 1 182 ? -4.958 2.896 -5.357 1.00 97.44 182 ILE A CA 1
ATOM 1426 C C . ILE A 1 182 ? -3.548 2.816 -5.931 1.00 97.44 182 ILE A C 1
ATOM 1428 O O . ILE A 1 182 ? -2.628 2.281 -5.308 1.00 97.44 182 ILE A O 1
ATOM 1432 N N . LYS A 1 183 ? -3.351 3.367 -7.124 1.00 97.19 183 LYS A N 1
ATOM 1433 C CA . LYS A 1 183 ? -2.017 3.667 -7.643 1.00 97.19 183 LYS A CA 1
ATOM 1434 C C . LYS A 1 183 ? -1.606 5.035 -7.152 1.00 97.19 183 LYS A C 1
ATOM 1436 O O . LYS A 1 183 ? -2.348 5.987 -7.350 1.00 97.19 183 LYS A O 1
ATOM 1441 N N . LEU A 1 184 ? -0.403 5.146 -6.617 1.00 96.75 184 LEU A N 1
ATOM 1442 C CA . LEU A 1 184 ? 0.271 6.416 -6.392 1.00 96.75 184 LEU A CA 1
ATOM 1443 C C . LEU A 1 184 ? 1.390 6.538 -7.427 1.00 96.75 184 LEU A C 1
ATOM 1445 O O . LEU A 1 184 ? 2.255 5.667 -7.509 1.00 96.75 184 LEU A O 1
ATOM 1449 N N . TYR A 1 185 ? 1.350 7.565 -8.267 1.00 95.69 185 TYR A N 1
ATOM 1450 C CA . TYR A 1 185 ? 2.269 7.695 -9.399 1.00 95.69 185 TYR A CA 1
ATOM 1451 C C . TYR A 1 185 ? 2.660 9.141 -9.662 1.00 95.69 185 TYR A C 1
ATOM 1453 O O . TYR A 1 185 ? 2.033 10.066 -9.153 1.00 95.69 185 TYR A O 1
ATOM 1461 N N . SER A 1 186 ? 3.705 9.328 -10.466 1.00 90.88 186 SER A N 1
ATOM 1462 C CA . SER A 1 186 ? 4.095 10.641 -10.972 1.00 90.88 186 SER A CA 1
ATOM 1463 C C . SER A 1 186 ? 3.705 10.782 -12.439 1.00 90.88 186 SER A C 1
ATOM 1465 O O . SER A 1 186 ? 3.911 9.871 -13.240 1.00 90.88 186 SER A O 1
ATOM 1467 N N . GLU A 1 187 ? 3.147 11.931 -12.799 1.00 89.69 187 GLU A N 1
ATOM 1468 C CA . GLU A 1 187 ? 2.916 12.335 -14.181 1.00 89.69 187 GLU A CA 1
ATOM 1469 C C . GLU A 1 187 ? 3.485 13.739 -14.365 1.00 89.69 187 GLU A C 1
ATOM 1471 O O . GLU A 1 187 ? 3.053 14.687 -13.709 1.00 89.69 187 GLU A O 1
ATOM 1476 N N . SER A 1 188 ? 4.502 13.862 -15.220 1.00 84.94 188 SER A N 1
ATOM 1477 C CA . SER A 1 188 ? 5.219 15.125 -15.452 1.00 84.94 188 SER A CA 1
ATOM 1478 C C . SER A 1 188 ? 5.755 15.782 -14.171 1.00 84.94 188 SER A C 1
ATOM 1480 O O . SER A 1 188 ? 5.761 17.003 -14.048 1.00 84.94 188 SER A O 1
ATOM 1482 N N . GLY A 1 189 ? 6.198 14.969 -13.206 1.00 82.75 189 GLY A N 1
ATOM 1483 C CA . GLY A 1 189 ? 6.739 15.438 -11.927 1.00 82.75 189 GLY A CA 1
ATOM 1484 C C . GLY A 1 189 ? 5.687 15.763 -10.865 1.00 82.75 189 GLY A C 1
ATOM 1485 O O . GLY A 1 189 ? 6.064 16.071 -9.742 1.00 82.75 189 GLY A O 1
ATOM 1486 N N . ILE A 1 190 ? 4.395 15.646 -11.181 1.00 88.56 190 ILE A N 1
ATOM 1487 C CA . ILE A 1 190 ? 3.287 15.879 -10.246 1.00 88.56 190 ILE A CA 1
ATOM 1488 C C . ILE A 1 190 ? 2.788 14.534 -9.728 1.00 88.56 190 ILE A C 1
ATOM 1490 O O . ILE A 1 190 ? 2.570 13.611 -10.521 1.00 88.56 190 ILE A O 1
ATOM 1494 N N . LEU A 1 191 ? 2.594 14.405 -8.415 1.00 94.62 191 LEU A N 1
ATOM 1495 C CA . LEU A 1 191 ? 2.036 13.187 -7.838 1.00 94.62 191 LEU A CA 1
ATOM 1496 C C . LEU A 1 191 ? 0.522 13.119 -8.032 1.00 94.62 191 LEU A C 1
ATOM 1498 O O . LEU A 1 191 ? -0.209 14.099 -7.890 1.00 94.62 191 LEU A O 1
ATOM 1502 N N . ARG A 1 192 ? 0.045 11.926 -8.374 1.00 96.06 192 ARG A N 1
ATOM 1503 C CA . ARG A 1 192 ? -1.358 11.637 -8.662 1.00 96.06 192 ARG A CA 1
ATOM 1504 C C . ARG A 1 192 ? -1.759 10.284 -8.099 1.00 96.06 192 ARG A C 1
ATOM 1506 O O . ARG A 1 192 ? -0.921 9.408 -7.879 1.00 96.06 192 ARG A O 1
ATOM 1513 N N . THR A 1 193 ? -3.065 10.110 -7.936 1.00 96.25 193 THR A N 1
ATOM 1514 C CA . THR A 1 193 ? -3.687 8.836 -7.576 1.00 96.25 193 THR A CA 1
ATOM 1515 C C . THR A 1 193 ? -4.678 8.367 -8.637 1.00 96.25 193 THR A C 1
ATOM 1517 O O . THR A 1 193 ? -5.161 9.164 -9.449 1.00 96.25 193 THR A O 1
ATOM 1520 N N . LYS A 1 194 ? -4.932 7.057 -8.687 1.00 92.50 194 LYS A N 1
ATOM 1521 C CA . LYS A 1 194 ? -5.953 6.430 -9.536 1.00 92.50 194 LYS A CA 1
ATOM 1522 C C . LYS A 1 194 ? -6.432 5.116 -8.940 1.00 92.50 194 LYS A C 1
ATOM 1524 O O . LYS A 1 194 ? -5.561 4.395 -8.405 1.00 92.50 194 LYS A O 1
#

Radius of gyration: 22.89 Å; chains: 1; bounding box: 70×40×59 Å

Foldseek 3Di:
DDDPVRVVVVVVVVVCVVVDPDVVVVVVVVVVVVVVVVVVQVVVQVVQLVVLLQQCLDCPHLSNVQVQVVQCVVPVVDGLQQWWKWFPWKWALDPVRDDVVRIDGASIKTWHWDADPVGIAIEIAGEHEDQDPPDDDDPSRVSVQPDQKTFTQDGDPRTTSYDDDDPQPDHRGIYGYDDGYKYWHDDPNHTHID